Protein AF-A0A8J8FJ66-F1 (afdb_monomer_lite)

pLDDT: mean 76.85, std 12.07, range [49.94, 93.0]

Structure (mmCIF, N/CA/C/O backbone):
data_AF-A0A8J8FJ66-F1
#
_entry.id   AF-A0A8J8FJ66-F1
#
loop_
_atom_site.group_PDB
_atom_site.id
_atom_site.type_symbol
_atom_site.label_atom_id
_atom_site.label_alt_id
_atom_site.label_comp_id
_atom_site.label_asym_id
_atom_site.label_entity_id
_atom_site.label_seq_id
_atom_site.pdbx_PDB_ins_code
_atom_site.Cartn_x
_atom_site.Cartn_y
_atom_site.Cartn_z
_atom_site.occupancy
_atom_site.B_iso_or_equiv
_atom_site.auth_seq_id
_atom_site.auth_comp_id
_atom_site.auth_asym_id
_atom_site.auth_atom_id
_atom_site.pdbx_PDB_model_num
ATOM 1 N N . MET A 1 1 ? -6.291 -15.639 48.817 1.00 58.75 1 MET A N 1
ATOM 2 C CA . MET A 1 1 ? -6.279 -14.239 48.326 1.00 58.75 1 MET A CA 1
ATOM 3 C C . MET A 1 1 ? -5.966 -14.223 46.829 1.00 58.75 1 MET A C 1
ATOM 5 O O . MET A 1 1 ? -4.832 -14.497 46.462 1.00 58.75 1 MET A O 1
ATOM 9 N N . LYS A 1 2 ? -6.945 -13.958 45.950 1.00 64.88 2 LYS A N 1
ATOM 10 C CA . LYS A 1 2 ? -6.691 -13.761 44.508 1.00 64.88 2 LYS A CA 1
ATOM 11 C C . LYS A 1 2 ? -6.245 -12.310 44.293 1.00 64.88 2 LYS A C 1
ATOM 13 O O . LYS A 1 2 ? -7.051 -11.400 44.464 1.00 64.88 2 LYS A O 1
ATOM 18 N N . LYS A 1 3 ? -4.967 -12.081 43.967 1.00 75.88 3 LYS A N 1
ATOM 19 C CA . LYS A 1 3 ? -4.477 -10.760 43.539 1.00 75.88 3 LYS A CA 1
ATOM 20 C C . LYS A 1 3 ? -5.091 -10.460 42.171 1.00 75.88 3 LYS A C 1
ATOM 22 O O . LYS A 1 3 ? -4.674 -11.030 41.168 1.00 75.88 3 LYS A O 1
ATOM 27 N N . TYR A 1 4 ? -6.117 -9.615 42.142 1.00 76.00 4 TYR A N 1
ATOM 28 C CA . TYR A 1 4 ? -6.699 -9.125 40.898 1.00 76.00 4 TYR A CA 1
ATOM 29 C C . TYR A 1 4 ? -5.643 -8.301 40.158 1.00 76.00 4 TYR A C 1
ATOM 31 O O . TYR A 1 4 ? -5.211 -7.257 40.649 1.00 76.00 4 TYR A O 1
ATOM 39 N N . LEU A 1 5 ? -5.203 -8.782 38.991 1.00 73.31 5 LEU A N 1
ATOM 40 C CA . LEU A 1 5 ? -4.365 -7.982 38.106 1.00 73.31 5 LEU A CA 1
ATOM 41 C C . LEU A 1 5 ? -5.143 -6.715 37.714 1.00 73.31 5 LEU A C 1
ATOM 43 O O . LEU A 1 5 ? -6.335 -6.810 37.399 1.00 73.31 5 LEU A O 1
ATOM 47 N N . PRO A 1 6 ? -4.510 -5.531 37.698 1.00 80.50 6 PRO A N 1
ATOM 48 C CA . PRO A 1 6 ? -5.223 -4.305 37.387 1.00 80.50 6 PRO A CA 1
ATOM 49 C C . PRO A 1 6 ? -5.728 -4.384 35.945 1.00 80.50 6 PRO A C 1
ATOM 51 O O . PRO A 1 6 ? -4.946 -4.582 35.016 1.00 80.50 6 PRO A O 1
ATOM 54 N N . SER A 1 7 ? -7.032 -4.194 35.741 1.00 79.50 7 SER A N 1
ATOM 55 C CA . SER A 1 7 ? -7.717 -4.336 34.441 1.00 79.50 7 SER A CA 1
ATOM 56 C C . SER A 1 7 ? -7.121 -3.496 33.297 1.00 79.50 7 SER A C 1
ATOM 58 O O . SER A 1 7 ? -7.379 -3.767 32.123 1.00 79.50 7 SER A O 1
ATOM 60 N N . LYS A 1 8 ? -6.296 -2.492 33.621 1.00 78.06 8 LYS A N 1
ATOM 61 C CA . LYS A 1 8 ? -5.506 -1.705 32.663 1.00 78.06 8 LYS A CA 1
ATOM 62 C C . LYS A 1 8 ? -4.446 -2.548 31.936 1.00 78.06 8 LYS A C 1
ATOM 64 O O . LYS A 1 8 ? -4.262 -2.358 30.738 1.00 78.06 8 LYS A O 1
ATOM 69 N N . TRP A 1 9 ? -3.818 -3.510 32.614 1.00 81.06 9 TRP A N 1
ATOM 70 C CA . TRP A 1 9 ? -2.759 -4.355 32.043 1.00 81.06 9 TRP A CA 1
ATOM 71 C C . TRP A 1 9 ? -3.287 -5.357 31.021 1.00 81.06 9 TRP A C 1
ATOM 73 O O . TRP A 1 9 ? -2.639 -5.590 30.009 1.00 81.06 9 TRP A O 1
ATOM 83 N N . ILE A 1 10 ? -4.496 -5.883 31.230 1.00 78.75 10 ILE A N 1
ATOM 84 C CA . ILE A 1 10 ? -5.134 -6.808 30.280 1.00 78.75 10 ILE A CA 1
ATOM 85 C C . ILE A 1 10 ? -5.444 -6.086 28.959 1.00 78.75 10 ILE A C 1
ATOM 87 O O . ILE A 1 10 ? -5.208 -6.621 27.879 1.00 78.75 10 ILE A O 1
ATOM 91 N N . LYS A 1 11 ? -5.917 -4.834 29.034 1.00 74.19 11 LYS A N 1
ATOM 92 C CA . LYS A 1 11 ? -6.200 -4.016 27.845 1.00 74.19 11 LYS A CA 1
ATOM 93 C C . LYS A 1 11 ? -4.927 -3.640 27.096 1.00 74.19 11 LYS A C 1
ATOM 95 O O . LYS A 1 11 ? -4.901 -3.732 25.874 1.00 74.19 11 LYS A O 1
ATOM 100 N N . LEU A 1 12 ? -3.883 -3.244 27.825 1.00 79.25 12 LEU A N 1
ATOM 101 C CA . LEU A 1 12 ? -2.593 -2.914 27.226 1.00 79.25 12 LEU A CA 1
ATOM 102 C C . LEU A 1 12 ? -1.967 -4.145 26.557 1.00 79.25 12 LEU A C 1
ATOM 104 O O . LEU A 1 12 ? -1.548 -4.063 25.407 1.00 79.25 12 LEU A O 1
ATOM 108 N N . GLY A 1 13 ? -1.996 -5.296 27.237 1.00 80.00 13 GLY A N 1
ATOM 109 C CA . GLY A 1 13 ? -1.524 -6.567 26.693 1.00 80.00 13 GLY A CA 1
ATOM 110 C C . GLY A 1 13 ? -2.254 -6.956 25.409 1.00 80.00 13 GLY A C 1
ATOM 111 O O . GLY A 1 13 ? -1.607 -7.303 24.430 1.00 80.00 13 GLY A O 1
ATOM 112 N N . SER A 1 14 ? -3.582 -6.807 25.362 1.00 75.56 14 SER A N 1
ATOM 113 C CA . SER A 1 14 ? -4.357 -7.095 24.148 1.00 75.56 14 SER A CA 1
ATOM 114 C C . SER A 1 14 ? -3.972 -6.200 22.967 1.00 75.56 14 SER A C 1
ATOM 116 O O . SER A 1 14 ? -3.880 -6.699 21.850 1.00 75.56 14 SER A O 1
ATOM 118 N N . VAL A 1 15 ? -3.735 -4.902 23.190 1.00 74.12 15 VAL A N 1
ATOM 119 C CA . VAL A 1 15 ? -3.308 -3.985 22.118 1.00 74.12 15 VAL A CA 1
ATOM 120 C C . VAL A 1 15 ? -1.912 -4.350 21.626 1.00 74.12 15 VAL A C 1
ATOM 122 O O . VAL A 1 15 ? -1.704 -4.427 20.422 1.00 74.12 15 VAL A O 1
ATOM 125 N N . ILE A 1 16 ? -0.981 -4.630 22.542 1.00 80.31 16 ILE A N 1
ATOM 126 C CA . ILE A 1 16 ? 0.386 -5.040 22.196 1.00 80.31 16 ILE A CA 1
ATOM 127 C C . ILE A 1 16 ? 0.370 -6.343 21.392 1.00 80.31 16 ILE A C 1
ATOM 129 O O . ILE A 1 16 ? 1.042 -6.425 20.371 1.00 80.31 16 ILE A O 1
ATOM 133 N N . ILE A 1 17 ? -0.432 -7.332 21.798 1.00 82.94 17 ILE A N 1
ATOM 134 C CA . ILE A 1 17 ? -0.576 -8.600 21.070 1.00 82.94 17 ILE A CA 1
ATOM 135 C C . ILE A 1 17 ? -1.113 -8.358 19.657 1.00 82.94 17 ILE A C 1
ATOM 137 O O . ILE A 1 17 ? -0.549 -8.890 18.707 1.00 82.94 17 ILE A O 1
ATOM 141 N N . ILE A 1 18 ? -2.154 -7.533 19.499 1.00 77.75 18 ILE A N 1
ATOM 142 C CA . ILE A 1 18 ? -2.698 -7.188 18.174 1.00 77.75 18 ILE A CA 1
ATOM 143 C C . ILE A 1 18 ? -1.629 -6.509 17.314 1.00 77.75 18 ILE A C 1
ATOM 145 O O . ILE A 1 18 ? -1.493 -6.838 16.142 1.00 77.75 18 ILE A O 1
ATOM 149 N N . LEU A 1 19 ? -0.844 -5.602 17.892 1.00 75.62 19 LEU A N 1
ATOM 150 C CA . LEU A 1 19 ? 0.200 -4.866 17.181 1.00 75.62 19 LEU A CA 1
ATOM 151 C C . LEU A 1 19 ? 1.362 -5.786 16.771 1.00 75.62 19 LEU A C 1
ATOM 153 O O . LEU A 1 19 ? 1.833 -5.705 15.641 1.00 75.62 19 LEU A O 1
ATOM 157 N N . ILE A 1 20 ? 1.769 -6.716 17.640 1.00 82.19 20 ILE A N 1
ATOM 158 C CA . ILE A 1 20 ? 2.760 -7.756 17.323 1.00 82.19 20 ILE A CA 1
ATOM 159 C C . ILE A 1 20 ? 2.241 -8.663 16.206 1.00 82.19 20 ILE A C 1
ATOM 161 O O . ILE A 1 20 ? 2.963 -8.907 15.244 1.00 82.19 20 ILE A O 1
ATOM 165 N N . LEU A 1 21 ? 0.993 -9.132 16.300 1.00 78.19 21 LEU A N 1
ATOM 166 C CA . LEU A 1 21 ? 0.376 -9.949 15.254 1.00 78.19 21 LEU A CA 1
ATOM 167 C C . LEU A 1 21 ? 0.329 -9.198 13.925 1.00 78.19 21 LEU A C 1
ATOM 169 O O . LEU A 1 21 ? 0.670 -9.775 12.900 1.00 78.19 21 LEU A O 1
ATOM 173 N N . LEU A 1 22 ? -0.009 -7.907 13.948 1.00 76.25 22 LEU A N 1
ATOM 174 C CA . LEU A 1 22 ? -0.001 -7.049 12.768 1.00 76.25 22 LEU A CA 1
ATOM 175 C C . LEU A 1 22 ? 1.398 -6.979 12.139 1.00 76.25 22 LEU A C 1
ATOM 177 O O . LEU A 1 22 ? 1.542 -7.183 10.939 1.00 76.25 22 LEU A O 1
ATOM 181 N N . VAL A 1 23 ? 2.438 -6.746 12.947 1.00 79.31 23 VAL A N 1
ATOM 182 C CA . VAL A 1 23 ? 3.837 -6.687 12.488 1.00 79.31 23 VAL A CA 1
ATOM 183 C C . VAL A 1 23 ? 4.302 -8.031 11.922 1.00 79.31 23 VAL A C 1
ATOM 185 O O . VAL A 1 23 ? 4.953 -8.061 10.879 1.00 79.31 23 VAL A O 1
ATOM 188 N N . LEU A 1 24 ? 3.954 -9.149 12.565 1.00 83.00 24 LEU A N 1
ATOM 189 C CA . LEU A 1 24 ? 4.277 -10.490 12.065 1.00 83.00 24 LEU A CA 1
ATOM 190 C C . LEU A 1 24 ? 3.564 -10.788 10.746 1.00 83.00 24 LEU A C 1
ATOM 192 O O . LEU A 1 24 ? 4.162 -11.369 9.840 1.00 83.00 24 LEU A O 1
ATOM 196 N N . LEU A 1 25 ? 2.313 -10.350 10.617 1.00 77.44 25 LEU A N 1
ATOM 197 C CA . LEU A 1 25 ? 1.530 -10.485 9.397 1.00 77.44 25 LEU A CA 1
ATOM 198 C C . LEU A 1 25 ? 2.164 -9.652 8.274 1.00 77.44 25 LEU A C 1
ATOM 200 O O . LEU A 1 25 ? 2.406 -10.185 7.196 1.00 77.44 25 LEU A O 1
ATOM 204 N N . PHE A 1 26 ? 2.566 -8.406 8.549 1.00 78.38 26 PHE A N 1
ATOM 205 C CA . PHE A 1 26 ? 3.323 -7.584 7.599 1.00 78.38 26 PHE A CA 1
ATOM 206 C C . PHE A 1 26 ? 4.646 -8.226 7.185 1.00 78.38 26 PHE A C 1
ATOM 208 O O . PHE A 1 26 ? 4.956 -8.246 5.999 1.00 78.38 26 PHE A O 1
ATOM 215 N N . LYS A 1 27 ? 5.410 -8.791 8.127 1.00 82.69 27 LYS A N 1
ATOM 216 C CA . LYS A 1 27 ? 6.666 -9.488 7.816 1.00 82.69 27 LYS A CA 1
ATOM 217 C C . LYS A 1 27 ? 6.427 -10.714 6.931 1.00 82.69 27 LYS A C 1
ATOM 219 O O . LYS A 1 27 ? 7.177 -10.938 5.986 1.00 82.69 27 LYS A O 1
ATOM 224 N N . THR A 1 28 ? 5.375 -11.478 7.223 1.00 81.06 28 THR A N 1
ATOM 225 C CA . THR A 1 28 ? 4.991 -12.667 6.448 1.00 81.06 28 THR A CA 1
ATOM 226 C C . THR A 1 28 ? 4.567 -12.275 5.038 1.00 81.06 28 THR A C 1
ATOM 228 O O . THR A 1 28 ? 5.046 -12.866 4.078 1.00 81.06 28 THR A O 1
ATOM 231 N N . ILE A 1 29 ? 3.735 -11.239 4.901 1.00 78.25 29 ILE A N 1
ATOM 232 C CA . ILE A 1 29 ? 3.323 -10.727 3.592 1.00 78.25 29 ILE A CA 1
ATOM 233 C C . ILE A 1 29 ? 4.515 -10.154 2.828 1.00 78.25 29 ILE A C 1
ATOM 235 O O . ILE A 1 29 ? 4.635 -10.414 1.640 1.00 78.25 29 ILE A O 1
ATOM 239 N N . TYR A 1 30 ? 5.410 -9.416 3.485 1.00 79.12 30 TYR A N 1
ATOM 240 C CA . TYR A 1 30 ? 6.605 -8.884 2.835 1.00 79.12 30 TYR A CA 1
ATOM 241 C C . TYR A 1 30 ? 7.477 -10.014 2.283 1.00 79.12 30 TYR A C 1
ATOM 243 O O . TYR A 1 30 ? 7.826 -9.988 1.110 1.00 79.12 30 TYR A O 1
ATOM 251 N N . SER A 1 31 ? 7.758 -11.036 3.099 1.00 84.31 31 SER A N 1
ATOM 252 C CA . SER A 1 31 ? 8.508 -12.221 2.667 1.00 84.31 31 SER A CA 1
ATOM 253 C C . SER A 1 31 ? 7.798 -12.978 1.544 1.00 84.31 31 SER A C 1
ATOM 255 O O . SER A 1 31 ? 8.454 -13.484 0.642 1.00 84.31 31 SER A O 1
ATOM 257 N N . TYR A 1 32 ? 6.465 -13.049 1.593 1.00 82.94 32 TYR A N 1
ATOM 258 C CA . TYR A 1 32 ? 5.659 -13.654 0.541 1.00 82.94 32 TYR A CA 1
ATOM 259 C C . TYR A 1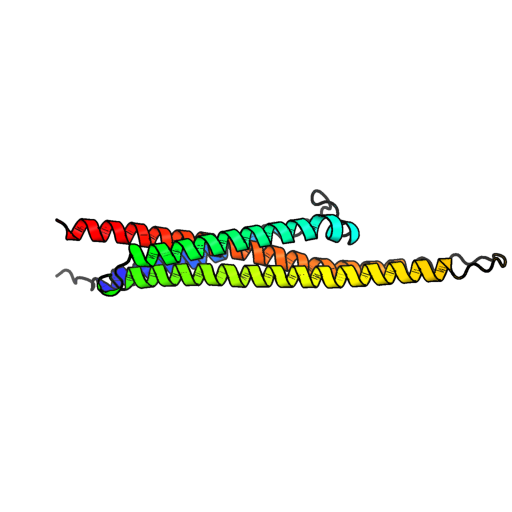 32 ? 5.805 -12.861 -0.760 1.00 82.94 32 TYR A C 1
ATOM 261 O O . TYR A 1 32 ? 6.211 -13.436 -1.759 1.00 82.94 32 TYR A O 1
ATOM 269 N N . ILE A 1 33 ? 5.578 -11.544 -0.748 1.00 76.38 33 ILE A N 1
ATOM 270 C CA . ILE A 1 33 ? 5.736 -10.674 -1.926 1.00 76.38 33 ILE A CA 1
ATOM 271 C C . ILE A 1 33 ? 7.146 -10.785 -2.511 1.00 76.38 33 ILE A C 1
ATOM 273 O O . ILE A 1 33 ? 7.278 -10.889 -3.725 1.00 76.38 33 ILE A O 1
ATOM 277 N N . ASP A 1 34 ? 8.176 -10.802 -1.664 1.00 80.44 34 ASP A N 1
ATOM 278 C CA . ASP A 1 34 ? 9.569 -10.958 -2.092 1.00 80.44 34 ASP A CA 1
ATOM 279 C C . ASP A 1 34 ? 9.772 -12.265 -2.874 1.00 80.44 34 ASP A C 1
ATOM 281 O O . ASP A 1 34 ? 10.336 -12.242 -3.960 1.00 80.44 34 ASP A O 1
ATOM 285 N N . SER A 1 35 ? 9.190 -13.375 -2.399 1.00 81.56 35 SER A N 1
ATOM 286 C CA . SER A 1 35 ? 9.260 -14.671 -3.091 1.00 81.56 35 SER A CA 1
ATOM 287 C C . SER A 1 35 ? 8.509 -14.718 -4.430 1.00 81.56 35 SER A C 1
ATOM 289 O O . SER A 1 35 ? 8.912 -15.456 -5.321 1.00 81.56 35 SER A O 1
ATOM 291 N N . TYR A 1 36 ? 7.449 -13.919 -4.620 1.00 72.56 36 TYR A N 1
ATOM 292 C CA . TYR A 1 36 ? 6.793 -13.786 -5.937 1.00 72.56 36 TYR A CA 1
ATOM 293 C C . TYR A 1 36 ? 7.607 -12.950 -6.920 1.00 72.56 36 TYR A C 1
ATOM 295 O O . TYR A 1 36 ? 7.370 -13.015 -8.125 1.00 72.56 36 TYR A O 1
ATOM 303 N N . PHE A 1 37 ? 8.505 -12.123 -6.391 1.00 69.38 37 PHE A N 1
ATOM 304 C CA . PHE A 1 37 ? 9.331 -11.197 -7.148 1.00 69.38 37 PHE A CA 1
ATOM 305 C C . PHE A 1 37 ? 10.737 -11.761 -7.416 1.00 69.38 37 PHE A C 1
ATOM 307 O O . PHE A 1 37 ? 11.535 -11.115 -8.089 1.00 69.38 37 PHE A O 1
ATOM 314 N N . GLU A 1 38 ? 11.058 -12.976 -6.970 1.00 73.25 38 GLU A N 1
ATOM 315 C CA . GLU A 1 38 ? 12.223 -13.674 -7.510 1.00 73.25 38 GLU A CA 1
ATOM 316 C C . GLU A 1 38 ? 11.945 -14.003 -8.978 1.00 73.25 38 GLU A C 1
ATOM 318 O O . GLU A 1 38 ? 11.108 -14.848 -9.298 1.00 73.25 38 GLU A O 1
ATOM 323 N N . VAL A 1 39 ? 12.607 -13.263 -9.874 1.00 58.50 39 VAL A N 1
ATOM 324 C CA . VAL A 1 39 ? 12.519 -13.458 -11.321 1.00 58.50 39 VAL A CA 1
ATOM 325 C C . VAL A 1 39 ? 12.922 -14.904 -11.608 1.00 58.50 39 VAL A C 1
ATOM 327 O O . VAL A 1 39 ? 14.078 -15.263 -11.373 1.00 58.50 39 VAL A O 1
ATOM 330 N N . PRO A 1 40 ? 12.000 -15.748 -12.100 1.00 55.59 40 PRO A N 1
ATOM 331 C CA . PRO A 1 40 ? 12.349 -17.101 -12.475 1.00 55.59 40 PRO A CA 1
ATOM 332 C C . PRO A 1 40 ? 13.348 -17.012 -13.634 1.00 55.59 40 PRO A C 1
ATOM 334 O O . PRO A 1 40 ? 13.027 -16.461 -14.689 1.00 55.59 40 PRO A O 1
ATOM 337 N N . ASP A 1 41 ? 14.553 -17.558 -13.456 1.00 62.78 41 ASP A N 1
ATOM 338 C CA . ASP A 1 41 ? 15.651 -17.550 -14.447 1.00 62.78 41 ASP A CA 1
ATOM 339 C C . ASP A 1 41 ? 15.298 -18.324 -15.747 1.00 62.78 41 ASP A C 1
ATOM 341 O O . ASP A 1 41 ? 16.054 -18.428 -16.710 1.00 62.78 41 ASP A O 1
ATOM 345 N N . ASN A 1 42 ? 14.093 -18.888 -15.783 1.00 54.69 42 ASN A N 1
ATOM 346 C CA . ASN A 1 42 ? 13.522 -19.776 -16.779 1.00 54.69 42 ASN A CA 1
ATOM 347 C C . ASN A 1 42 ? 12.482 -19.078 -17.676 1.00 54.69 42 ASN A C 1
ATOM 349 O O . ASN A 1 42 ? 11.401 -19.612 -17.906 1.00 54.69 42 ASN A O 1
ATOM 353 N N . GLY A 1 43 ? 12.807 -17.890 -18.194 1.00 55.34 43 GLY A N 1
ATOM 354 C CA . GLY A 1 43 ? 12.424 -17.380 -19.527 1.00 55.34 43 GLY A CA 1
ATOM 355 C C . GLY A 1 43 ? 10.998 -17.569 -20.088 1.00 55.34 43 GLY A C 1
ATOM 356 O O . GLY A 1 43 ? 10.840 -17.501 -21.305 1.00 55.34 43 GLY A O 1
ATOM 357 N N . SER A 1 44 ? 9.954 -17.822 -19.294 1.00 54.91 44 SER A N 1
ATOM 358 C CA . SER A 1 44 ? 8.638 -18.182 -19.842 1.00 54.91 44 SER A CA 1
ATOM 359 C C . SER A 1 44 ? 7.484 -17.852 -18.896 1.00 54.91 44 SER A C 1
ATOM 361 O O . SER A 1 44 ? 7.210 -18.589 -17.960 1.00 54.91 44 SER A O 1
ATOM 363 N N . LEU A 1 45 ? 6.820 -16.717 -19.157 1.00 53.50 45 LEU A N 1
ATOM 364 C CA . LEU A 1 45 ? 5.359 -16.477 -19.061 1.00 53.50 45 LEU A CA 1
ATOM 365 C C . LEU A 1 45 ? 5.027 -14.981 -18.983 1.00 53.50 45 LEU A C 1
ATOM 367 O O . LEU A 1 45 ? 3.937 -14.586 -19.385 1.00 53.50 45 LEU A O 1
ATOM 371 N N . ILE A 1 46 ? 5.969 -14.139 -18.555 1.00 55.78 46 ILE A N 1
ATOM 372 C CA . ILE A 1 46 ? 5.869 -12.687 -18.741 1.00 55.78 46 ILE A CA 1
ATOM 373 C C . ILE A 1 46 ? 6.427 -12.389 -20.142 1.00 55.78 46 ILE A C 1
ATOM 375 O O . ILE A 1 46 ? 7.555 -12.809 -20.422 1.00 55.78 46 ILE A O 1
ATOM 379 N N . PRO A 1 47 ? 5.661 -11.755 -21.059 1.00 55.75 47 PRO A N 1
ATOM 380 C CA . PRO A 1 47 ? 6.152 -11.419 -22.394 1.00 55.75 47 PRO A CA 1
ATOM 381 C C . PRO A 1 47 ? 7.468 -10.680 -22.225 1.00 55.75 47 PRO A C 1
ATOM 383 O O . PRO A 1 47 ? 7.476 -9.682 -21.517 1.00 55.75 47 PRO A O 1
ATOM 386 N N . ASN A 1 48 ? 8.543 -11.228 -22.809 1.00 60.22 48 ASN A N 1
ATOM 387 C CA . ASN A 1 48 ? 9.935 -10.817 -22.620 1.00 60.22 48 ASN A CA 1
ATOM 388 C C . ASN A 1 48 ? 10.033 -9.295 -22.458 1.00 60.22 48 ASN A C 1
ATOM 390 O O . ASN A 1 48 ? 10.019 -8.556 -23.447 1.00 60.22 48 ASN A O 1
ATOM 394 N N . LEU A 1 49 ? 10.012 -8.855 -21.194 1.00 60.00 49 LEU A N 1
ATOM 395 C CA . LEU A 1 49 ? 9.833 -7.451 -20.860 1.00 60.00 49 LEU A CA 1
ATOM 396 C C . LEU A 1 49 ? 11.126 -6.695 -21.133 1.00 60.00 49 LEU A C 1
ATOM 398 O O . LEU A 1 49 ? 11.041 -5.479 -21.206 1.00 60.00 49 LEU A O 1
ATOM 402 N N . ASN A 1 50 ? 12.242 -7.418 -21.363 1.00 64.25 50 ASN A N 1
ATOM 403 C CA . ASN A 1 50 ? 13.602 -6.964 -21.713 1.00 64.25 50 ASN A CA 1
ATOM 404 C C . ASN A 1 50 ? 13.672 -6.106 -22.987 1.00 64.25 50 ASN A C 1
ATOM 406 O O . ASN A 1 50 ? 14.734 -5.614 -23.354 1.00 64.25 50 ASN A O 1
ATOM 410 N N . ASP A 1 51 ? 12.546 -5.967 -23.678 1.00 71.69 51 ASP A N 1
ATOM 411 C CA . ASP A 1 51 ? 12.380 -5.141 -24.854 1.00 71.69 51 ASP A CA 1
ATOM 412 C C . ASP A 1 51 ? 11.747 -3.794 -24.438 1.00 71.69 51 ASP A C 1
ATOM 414 O O . ASP A 1 51 ? 10.556 -3.768 -24.085 1.00 71.69 51 ASP A O 1
ATOM 418 N N . PRO A 1 52 ? 12.509 -2.681 -24.429 1.00 68.69 52 PRO A N 1
ATOM 419 C CA . PRO A 1 52 ? 12.026 -1.383 -23.949 1.00 68.69 52 PRO A CA 1
ATOM 420 C C . PRO A 1 52 ? 10.780 -0.915 -24.713 1.00 68.69 52 PRO A C 1
ATOM 422 O O . PRO A 1 52 ? 9.857 -0.360 -24.112 1.00 68.69 52 PRO A O 1
ATOM 425 N N . ASP A 1 53 ? 10.670 -1.253 -26.001 1.00 75.19 53 ASP A N 1
ATOM 426 C CA . ASP A 1 53 ? 9.500 -0.938 -26.826 1.00 75.19 53 ASP A CA 1
ATOM 427 C C . ASP A 1 53 ? 8.221 -1.605 -26.302 1.00 75.19 53 ASP A C 1
ATOM 429 O O . ASP A 1 53 ? 7.137 -1.010 -26.307 1.00 75.19 53 ASP A O 1
ATOM 433 N N . LYS A 1 54 ? 8.324 -2.844 -25.805 1.00 73.62 54 LYS A N 1
ATOM 434 C CA . LYS A 1 54 ? 7.179 -3.567 -25.231 1.00 73.62 54 LYS A CA 1
ATOM 435 C C . LYS A 1 54 ? 6.816 -3.036 -23.853 1.00 73.62 54 LYS A C 1
ATOM 437 O O . LYS A 1 54 ? 5.624 -2.935 -23.552 1.00 73.62 54 LYS A O 1
ATOM 442 N N . PHE A 1 55 ? 7.805 -2.672 -23.037 1.00 70.94 55 PHE A N 1
ATOM 443 C CA . PHE A 1 55 ? 7.550 -2.062 -21.733 1.00 70.94 55 PHE A CA 1
ATOM 444 C C . PHE A 1 55 ? 6.814 -0.724 -21.873 1.00 70.94 55 PHE A C 1
ATOM 446 O O . PHE A 1 55 ? 5.774 -0.527 -21.240 1.00 70.94 55 PHE A O 1
ATOM 453 N N . VAL A 1 56 ? 7.297 0.162 -22.751 1.00 77.00 56 VAL A N 1
ATOM 454 C CA . VAL A 1 56 ? 6.673 1.471 -22.999 1.00 77.00 56 VAL A CA 1
ATOM 455 C C . VAL A 1 56 ? 5.263 1.310 -23.568 1.00 77.00 56 VAL A C 1
ATOM 457 O O . VAL A 1 56 ? 4.349 2.035 -23.170 1.00 77.00 56 VAL A O 1
ATOM 460 N N . LYS A 1 57 ? 5.055 0.339 -24.467 1.00 78.12 57 LYS A N 1
ATOM 461 C CA . LYS A 1 57 ? 3.762 0.139 -25.132 1.00 78.12 57 LYS A CA 1
ATOM 462 C C . LYS A 1 57 ? 2.708 -0.540 -24.256 1.00 78.12 57 LYS A C 1
ATOM 464 O O . LYS A 1 57 ? 1.536 -0.187 -24.369 1.00 78.12 57 LYS A O 1
ATOM 469 N N . TYR A 1 58 ? 3.094 -1.501 -23.416 1.00 76.69 58 TYR A N 1
ATOM 470 C CA . TYR A 1 58 ? 2.144 -2.332 -22.663 1.00 76.69 58 TYR A CA 1
ATOM 471 C C . TYR A 1 58 ? 2.275 -2.177 -21.144 1.00 76.69 58 TYR A C 1
ATOM 473 O O . TYR A 1 58 ? 1.278 -1.914 -20.477 1.00 76.69 58 TYR A O 1
ATOM 481 N N . GLY A 1 59 ? 3.491 -2.271 -20.597 1.00 76.31 59 GLY A N 1
ATOM 482 C CA . GLY A 1 59 ? 3.716 -2.254 -19.146 1.00 76.31 59 GLY A CA 1
ATOM 483 C C . GLY A 1 59 ? 3.408 -0.902 -18.502 1.00 76.31 59 GLY A C 1
ATOM 484 O O . GLY A 1 59 ? 2.681 -0.826 -17.512 1.00 76.31 59 GLY A O 1
ATOM 485 N N . TYR A 1 60 ? 3.908 0.190 -19.083 1.00 79.38 60 TYR A N 1
ATOM 486 C CA . TYR A 1 60 ? 3.729 1.519 -18.497 1.00 79.38 60 TYR A CA 1
ATOM 487 C C . TYR A 1 60 ? 2.256 1.979 -18.433 1.00 79.38 60 TYR A C 1
ATOM 489 O O . TYR A 1 60 ? 1.826 2.414 -17.358 1.00 79.38 60 TYR A O 1
ATOM 497 N N . PRO A 1 61 ? 1.446 1.889 -19.513 1.00 83.50 61 PRO A N 1
ATOM 498 C CA . PRO A 1 61 ? 0.041 2.296 -19.463 1.00 83.50 61 PRO A CA 1
ATOM 499 C C . PRO A 1 61 ? -0.778 1.494 -18.450 1.00 83.50 61 PRO A C 1
ATOM 501 O O . PRO A 1 61 ? -1.636 2.066 -17.774 1.00 83.50 61 PRO A O 1
ATOM 504 N N . GLU A 1 62 ? -0.500 0.195 -18.321 1.00 82.19 62 GLU A N 1
ATOM 505 C CA . GLU A 1 62 ? -1.204 -0.689 -17.395 1.00 82.19 62 GLU A CA 1
ATOM 506 C C . GLU A 1 62 ? -0.890 -0.336 -15.940 1.00 82.19 62 GLU A C 1
ATOM 508 O O . GLU A 1 62 ? -1.814 -0.071 -15.168 1.00 82.19 62 GLU A O 1
ATOM 513 N N . ILE A 1 63 ? 0.395 -0.214 -15.583 1.00 81.25 63 ILE A N 1
ATOM 514 C CA . ILE A 1 63 ? 0.791 0.142 -14.213 1.00 81.25 63 ILE A CA 1
ATOM 515 C C . ILE A 1 63 ? 0.290 1.549 -13.862 1.00 81.25 63 ILE A C 1
ATOM 517 O O . ILE A 1 63 ? -0.260 1.765 -12.782 1.00 81.25 63 ILE A O 1
ATOM 521 N N . LYS A 1 64 ? 0.396 2.506 -14.792 1.00 83.56 64 LYS A N 1
ATOM 522 C CA . LYS A 1 64 ? -0.134 3.862 -14.602 1.00 83.56 64 LYS A CA 1
ATOM 523 C C . LYS A 1 64 ? -1.642 3.848 -14.351 1.00 83.56 64 LYS A C 1
ATOM 525 O O . LYS A 1 64 ? -2.109 4.508 -13.422 1.00 83.56 64 LYS A O 1
ATOM 530 N N . SER A 1 65 ? -2.402 3.114 -15.164 1.00 87.88 65 SER A N 1
ATOM 531 C CA . SER A 1 65 ? -3.856 2.992 -15.007 1.00 87.88 65 SER A CA 1
ATOM 532 C C . SER A 1 65 ? -4.214 2.356 -13.663 1.00 87.88 65 SER A C 1
ATOM 534 O O . SER A 1 65 ? -5.048 2.895 -12.932 1.00 87.88 65 SER A O 1
ATOM 536 N N . LEU A 1 66 ? -3.521 1.275 -13.288 1.00 83.75 66 LEU A N 1
ATOM 537 C CA . LEU A 1 66 ? -3.715 0.578 -12.019 1.00 83.75 66 LEU A CA 1
ATOM 538 C C . LEU A 1 66 ? -3.455 1.499 -10.820 1.00 83.75 66 LEU A C 1
ATOM 540 O O . LEU A 1 66 ? -4.287 1.582 -9.916 1.00 83.75 66 LEU A O 1
ATOM 544 N N . SER A 1 67 ? -2.348 2.246 -10.823 1.00 83.31 67 SE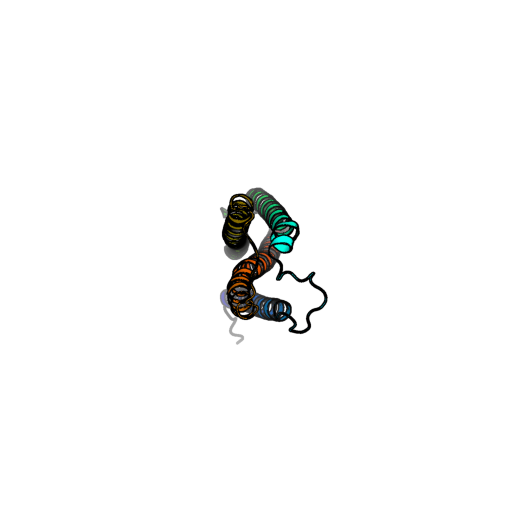R A N 1
ATOM 545 C CA . SER A 1 67 ? -2.022 3.174 -9.737 1.00 83.31 67 SER A CA 1
ATOM 546 C C . SER A 1 67 ? -3.008 4.338 -9.626 1.00 83.31 67 SER A C 1
ATOM 548 O O . SER A 1 67 ? -3.331 4.740 -8.509 1.00 83.31 67 SER A O 1
ATOM 550 N N . ILE A 1 68 ? -3.511 4.872 -10.747 1.00 86.00 68 ILE A N 1
ATOM 551 C CA . ILE A 1 68 ? -4.536 5.933 -10.744 1.00 86.00 68 ILE A CA 1
ATOM 552 C C . ILE A 1 68 ? -5.852 5.407 -10.161 1.00 86.00 68 ILE A C 1
ATOM 554 O O . ILE A 1 68 ? -6.466 6.075 -9.323 1.00 86.00 68 ILE A O 1
ATOM 558 N N . GLN A 1 69 ? -6.280 4.210 -10.573 1.00 91.69 69 GLN A N 1
ATOM 559 C CA . GLN A 1 69 ? -7.486 3.572 -10.041 1.00 91.69 69 GLN A CA 1
ATOM 560 C C . GLN A 1 69 ? -7.344 3.287 -8.545 1.00 91.69 69 GLN A C 1
ATOM 562 O O . GLN A 1 69 ? -8.237 3.624 -7.766 1.00 91.69 69 GLN A O 1
ATOM 567 N N . PHE A 1 70 ? -6.201 2.739 -8.129 1.00 85.81 70 PHE A N 1
ATOM 568 C CA . PHE A 1 70 ? -5.916 2.473 -6.725 1.00 85.81 70 PHE A CA 1
ATOM 569 C C . PHE A 1 70 ? -5.877 3.767 -5.903 1.00 85.81 70 PHE A C 1
ATOM 571 O O . PHE A 1 70 ? -6.537 3.844 -4.871 1.00 85.81 70 PHE A O 1
ATOM 578 N N . LEU A 1 71 ? -5.206 4.822 -6.377 1.00 85.06 71 LEU A N 1
ATOM 579 C CA . LEU A 1 71 ? -5.178 6.115 -5.685 1.00 85.06 71 LEU A CA 1
ATOM 580 C C . LEU A 1 71 ? -6.589 6.693 -5.521 1.00 85.06 71 LEU A C 1
ATOM 582 O O . LEU A 1 71 ? -6.953 7.121 -4.430 1.00 85.06 71 LEU A O 1
ATOM 586 N N . THR A 1 72 ? -7.402 6.637 -6.578 1.00 91.75 72 THR A N 1
ATOM 587 C CA . THR A 1 72 ? -8.796 7.104 -6.554 1.00 91.75 72 THR A CA 1
ATOM 588 C C . THR A 1 72 ? -9.627 6.330 -5.532 1.00 91.75 72 THR A C 1
ATOM 590 O O . THR A 1 72 ? -10.345 6.934 -4.733 1.00 91.75 72 THR A O 1
ATOM 593 N N . LEU A 1 73 ? -9.498 5.000 -5.514 1.00 89.88 73 LEU A N 1
ATOM 594 C CA . LEU A 1 73 ? -10.167 4.129 -4.551 1.00 89.88 73 LEU A CA 1
ATOM 595 C C . LEU A 1 73 ? -9.759 4.471 -3.111 1.00 89.88 73 LEU A C 1
ATOM 597 O O . LEU A 1 73 ? -10.624 4.629 -2.246 1.00 89.88 73 LEU A O 1
ATOM 601 N N . VAL A 1 74 ? -8.455 4.623 -2.858 1.00 83.75 74 VAL A N 1
ATOM 602 C CA . VAL A 1 74 ? -7.919 4.947 -1.530 1.00 83.75 74 VAL A CA 1
ATOM 603 C C . VAL A 1 74 ? -8.405 6.322 -1.069 1.00 83.75 74 VAL A C 1
ATOM 605 O O . VAL A 1 74 ? -8.851 6.452 0.071 1.00 83.75 74 VAL A O 1
ATOM 608 N N . THR A 1 75 ? -8.392 7.337 -1.939 1.00 90.44 75 THR A N 1
ATOM 609 C CA . THR A 1 75 ? -8.904 8.678 -1.617 1.00 90.44 75 THR A CA 1
ATOM 610 C C . THR A 1 75 ? -10.406 8.656 -1.337 1.00 90.44 75 THR A C 1
ATOM 612 O O . THR A 1 75 ? -10.839 9.232 -0.340 1.00 90.44 75 THR A O 1
ATOM 615 N N . ALA A 1 7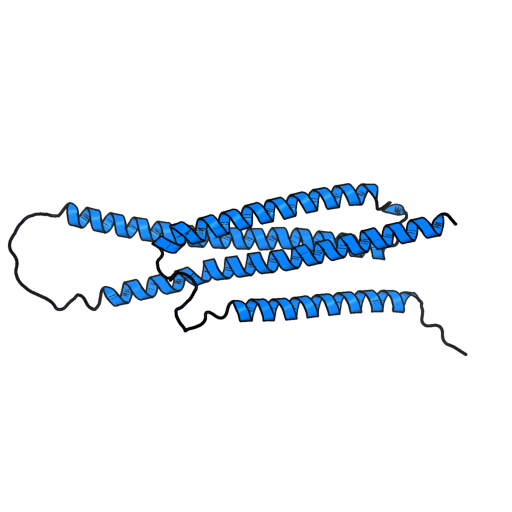6 ? -11.202 7.960 -2.154 1.00 93.00 76 ALA A N 1
ATOM 616 C CA . ALA A 1 76 ? -12.643 7.837 -1.936 1.00 93.00 76 ALA A CA 1
ATOM 617 C C . ALA A 1 76 ? -12.955 7.178 -0.583 1.00 93.00 76 ALA A C 1
ATOM 619 O O . ALA A 1 76 ? -13.787 7.671 0.180 1.00 93.00 76 ALA A O 1
ATOM 620 N N . ILE A 1 77 ? -12.237 6.104 -0.251 1.00 90.69 77 ILE A N 1
ATOM 621 C CA . ILE A 1 77 ? -12.390 5.387 1.018 1.00 90.69 77 ILE A CA 1
ATOM 622 C C . ILE A 1 77 ? -11.894 6.212 2.206 1.00 90.69 77 ILE A C 1
ATOM 624 O O . ILE A 1 77 ? -12.510 6.166 3.270 1.00 90.69 77 ILE A O 1
ATOM 628 N N . LEU A 1 78 ? -10.836 7.008 2.040 1.00 87.00 78 LEU A N 1
ATOM 629 C CA . LEU A 1 78 ? -10.373 7.927 3.076 1.00 87.00 78 LEU A CA 1
ATOM 630 C C . LEU A 1 78 ? -11.422 9.012 3.363 1.00 87.00 78 LEU A C 1
ATOM 632 O O . LEU A 1 78 ? -11.769 9.224 4.523 1.00 87.00 78 LEU A O 1
ATOM 636 N N . VAL A 1 79 ? -11.977 9.651 2.328 1.00 91.50 79 VAL A N 1
ATOM 637 C CA . VAL A 1 79 ? -13.039 10.667 2.473 1.00 91.50 79 VAL A CA 1
ATOM 638 C C . VAL A 1 79 ? -14.286 10.060 3.119 1.00 91.50 79 VAL A C 1
ATOM 640 O O . VAL A 1 79 ? -14.849 10.624 4.062 1.00 91.50 79 VAL A O 1
ATOM 643 N N . PHE A 1 80 ? -14.689 8.871 2.673 1.00 90.69 80 PHE A N 1
ATOM 644 C CA . PHE A 1 80 ? -15.770 8.114 3.298 1.00 90.69 80 PHE A CA 1
ATOM 645 C C . PHE A 1 80 ? -15.464 7.814 4.774 1.00 90.69 80 PHE A C 1
ATOM 647 O O . PHE A 1 80 ? -16.287 8.065 5.646 1.00 90.69 80 PHE A O 1
ATOM 654 N N . SER A 1 81 ? -14.258 7.348 5.097 1.00 88.12 81 SER A N 1
ATOM 655 C CA . SER A 1 81 ? -13.866 7.056 6.478 1.00 88.12 81 SER A CA 1
ATOM 656 C C . SER A 1 81 ? -13.907 8.297 7.374 1.00 88.12 81 SER A C 1
ATOM 658 O O . SER A 1 81 ? -14.416 8.220 8.494 1.00 88.12 81 SER A O 1
ATOM 660 N N . ILE A 1 82 ? -13.418 9.439 6.882 1.00 87.25 82 ILE A N 1
ATOM 661 C CA . ILE A 1 82 ? -13.429 10.708 7.618 1.00 87.25 82 ILE A CA 1
ATOM 662 C C . ILE A 1 82 ? -14.873 11.136 7.900 1.00 87.25 82 ILE A C 1
ATOM 664 O O . ILE A 1 82 ? -15.227 11.345 9.061 1.00 87.25 82 ILE A O 1
ATOM 668 N N . THR A 1 83 ? -15.734 11.158 6.879 1.00 90.00 83 THR A N 1
ATOM 669 C CA . THR A 1 83 ? -17.149 11.550 7.037 1.00 90.00 83 THR A CA 1
ATOM 670 C C . THR A 1 83 ? -17.923 10.622 7.977 1.00 90.00 83 THR A C 1
ATOM 672 O O . THR A 1 83 ? -18.739 11.079 8.782 1.00 90.00 83 THR A O 1
ATOM 675 N N . PHE A 1 84 ? -17.649 9.315 7.943 1.00 84.25 84 PHE A N 1
ATOM 676 C CA . PHE A 1 84 ? -18.258 8.365 8.875 1.00 84.25 84 PHE A CA 1
ATOM 677 C C . PHE A 1 84 ? -17.725 8.502 10.300 1.00 84.25 84 PHE A C 1
ATOM 679 O O . PHE A 1 84 ? -18.481 8.286 11.252 1.00 84.25 84 PHE A O 1
ATOM 686 N N . SER A 1 85 ? -16.462 8.890 10.477 1.00 84.56 85 SER A N 1
ATOM 687 C CA . SER A 1 85 ? -15.895 9.075 11.814 1.00 84.56 85 SER A CA 1
ATOM 688 C C . SER A 1 85 ? -16.590 10.184 12.595 1.00 84.56 85 SER A C 1
ATOM 690 O O . SER A 1 85 ? -16.888 9.992 13.774 1.00 84.56 85 SER A O 1
ATOM 692 N N . GLU A 1 86 ? -16.927 11.288 11.923 1.00 82.12 86 GLU A N 1
ATOM 693 C CA . GLU A 1 86 ? -17.592 12.435 12.539 1.00 82.12 86 GLU A CA 1
ATOM 694 C C . GLU A 1 86 ? -18.994 12.061 13.028 1.00 82.12 86 GLU A C 1
ATOM 696 O O . GLU A 1 86 ? -19.427 12.504 14.090 1.00 82.12 86 GLU A O 1
ATOM 701 N N . LYS A 1 87 ? -19.699 11.194 12.287 1.00 82.19 87 LYS A N 1
ATOM 702 C CA . LYS A 1 87 ? -21.058 10.766 12.646 1.00 82.19 87 LYS A CA 1
ATOM 703 C C . LYS A 1 87 ? -21.104 9.646 13.682 1.00 82.19 87 LYS A C 1
ATOM 705 O O . LYS A 1 87 ? -22.046 9.590 14.472 1.00 82.19 87 LYS A O 1
ATOM 710 N N . ILE A 1 88 ? -20.147 8.719 13.655 1.00 77.06 88 ILE A N 1
ATOM 711 C CA . ILE A 1 88 ? -20.194 7.507 14.489 1.00 77.06 88 ILE A CA 1
ATOM 712 C C . ILE A 1 88 ? -19.517 7.724 15.842 1.00 77.06 88 ILE A C 1
ATOM 714 O O . ILE A 1 88 ? -19.944 7.140 16.842 1.00 77.06 88 ILE A O 1
ATOM 718 N N . ILE A 1 89 ? -18.457 8.530 15.896 1.00 75.62 89 ILE A N 1
ATOM 719 C CA . ILE A 1 89 ? -17.600 8.616 17.076 1.00 75.62 89 ILE A CA 1
ATOM 720 C C . ILE A 1 89 ? -17.808 9.971 17.727 1.00 75.62 89 ILE A C 1
ATOM 722 O O . ILE A 1 89 ? -17.257 10.988 17.319 1.00 75.62 89 ILE A O 1
ATOM 726 N N . ASN A 1 90 ? -18.587 9.971 18.806 1.00 80.50 90 ASN A N 1
ATOM 727 C CA . ASN A 1 90 ? -18.684 11.135 19.669 1.00 80.50 90 ASN A CA 1
ATOM 728 C C . ASN A 1 90 ? -17.353 11.261 20.425 1.00 80.50 90 ASN A C 1
ATOM 730 O O . ASN A 1 90 ? -17.141 10.608 21.459 1.00 80.50 90 ASN A O 1
ATOM 734 N N . TYR A 1 91 ? -16.413 12.018 19.847 1.00 75.56 91 TYR A N 1
ATOM 735 C CA . TYR A 1 91 ? -15.017 12.033 20.281 1.00 75.56 91 TYR A CA 1
ATOM 736 C C . TYR A 1 91 ? -14.890 12.332 21.764 1.00 75.56 91 TYR A C 1
ATOM 738 O O . TYR A 1 91 ? -14.091 11.682 22.412 1.00 75.56 91 TYR A O 1
ATOM 746 N N . ASN A 1 92 ? -15.720 13.201 22.339 1.00 83.00 92 ASN A N 1
ATOM 747 C CA . ASN A 1 92 ? -15.604 13.575 23.749 1.00 83.00 92 ASN A CA 1
ATOM 748 C C . ASN A 1 92 ? -16.006 12.464 24.731 1.00 83.00 92 ASN A C 1
ATOM 750 O O . ASN A 1 92 ? -15.409 12.360 25.800 1.00 83.00 92 ASN A O 1
ATOM 754 N N . GLN A 1 93 ? -16.949 11.592 24.369 1.00 83.06 93 GLN A N 1
ATOM 755 C CA . GLN A 1 93 ? -17.476 10.552 25.269 1.00 83.06 93 GLN A CA 1
ATOM 756 C C . GLN A 1 93 ? -16.848 9.166 25.049 1.00 83.06 93 GLN A C 1
ATOM 758 O O . GLN A 1 93 ? -17.017 8.263 25.869 1.00 83.06 93 GLN A O 1
ATOM 763 N N . THR A 1 94 ? -16.098 8.978 23.963 1.00 80.56 94 THR A N 1
ATOM 764 C CA . THR A 1 94 ? -15.575 7.657 23.585 1.00 80.56 94 THR A CA 1
ATOM 765 C C . THR A 1 94 ? -14.259 7.337 24.302 1.00 80.56 94 THR A C 1
ATOM 767 O O . THR A 1 94 ? -13.393 8.201 24.449 1.00 80.56 94 THR A O 1
ATOM 770 N N . LYS A 1 95 ? -14.074 6.074 24.715 1.00 85.25 95 LYS A N 1
ATOM 771 C CA . LYS A 1 95 ? -12.843 5.572 25.358 1.00 85.25 95 LYS A CA 1
ATOM 772 C C . LYS A 1 95 ? -11.609 5.771 24.466 1.00 85.25 95 LYS A C 1
ATOM 774 O O . LYS A 1 95 ? -11.662 5.491 23.269 1.00 85.25 95 LYS A O 1
ATOM 779 N N . ASN A 1 96 ? -10.472 6.127 25.073 1.00 84.62 96 ASN A N 1
ATOM 780 C CA . ASN A 1 96 ? -9.205 6.376 24.364 1.00 84.62 96 ASN A CA 1
ATOM 781 C C . ASN A 1 96 ? -8.749 5.219 23.460 1.00 84.62 96 ASN A C 1
ATOM 783 O O . ASN A 1 96 ? -8.117 5.473 22.443 1.00 84.62 96 ASN A O 1
ATOM 787 N N . SER A 1 97 ? -9.086 3.965 23.779 1.00 81.06 97 SER A N 1
ATOM 788 C CA . SER A 1 97 ? -8.708 2.815 22.945 1.00 81.06 97 SER A CA 1
ATOM 789 C C . SER A 1 97 ? -9.334 2.856 21.549 1.00 81.06 97 SER A C 1
ATOM 791 O O . SER A 1 97 ? -8.626 2.618 20.582 1.00 81.06 97 SER A O 1
ATOM 793 N N . ILE A 1 98 ? -10.623 3.202 21.426 1.00 85.44 98 ILE A N 1
ATOM 794 C CA . ILE A 1 98 ? -11.282 3.303 20.110 1.00 85.44 98 ILE A CA 1
ATOM 795 C C . ILE A 1 98 ? -10.690 4.470 19.326 1.00 85.44 98 ILE A C 1
ATOM 797 O O . ILE A 1 98 ? -10.430 4.331 18.135 1.00 85.44 98 ILE A O 1
ATOM 801 N N . ARG A 1 99 ? -10.430 5.596 20.010 1.00 86.00 99 ARG A N 1
ATOM 802 C CA . ARG A 1 99 ? -9.781 6.758 19.391 1.00 86.00 99 ARG A CA 1
ATOM 803 C C . ARG A 1 99 ? -8.433 6.358 18.797 1.00 86.00 99 ARG A C 1
ATOM 805 O O . ARG A 1 99 ? -8.181 6.650 17.640 1.00 86.00 99 ARG A O 1
ATOM 812 N N . LEU A 1 100 ? -7.617 5.627 19.560 1.00 85.94 100 LEU A N 1
ATOM 813 C CA . LEU A 1 100 ? -6.305 5.177 19.107 1.00 85.94 100 LEU A CA 1
ATOM 814 C C . LEU A 1 100 ? -6.418 4.222 17.913 1.00 85.94 100 LEU A C 1
ATOM 816 O O . LEU A 1 100 ? -5.727 4.445 16.929 1.00 85.94 100 LEU A O 1
ATOM 820 N N . THR A 1 101 ? -7.301 3.215 17.947 1.00 85.12 101 THR A N 1
ATOM 821 C CA . THR A 1 101 ? -7.489 2.287 16.812 1.00 85.12 101 THR A CA 1
ATOM 822 C C . THR A 1 101 ? -7.938 3.011 15.545 1.00 85.12 101 THR A C 1
ATOM 824 O O . THR A 1 101 ? -7.443 2.706 14.462 1.00 85.12 101 THR A O 1
ATOM 827 N N . LEU A 1 102 ? -8.830 3.995 15.676 1.00 87.81 102 LEU A N 1
ATOM 828 C CA . LEU A 1 102 ? -9.278 4.809 14.551 1.00 87.81 102 LEU A CA 1
ATOM 829 C C . LEU A 1 102 ? -8.137 5.668 13.986 1.00 87.81 102 LEU A C 1
ATOM 831 O O . LEU A 1 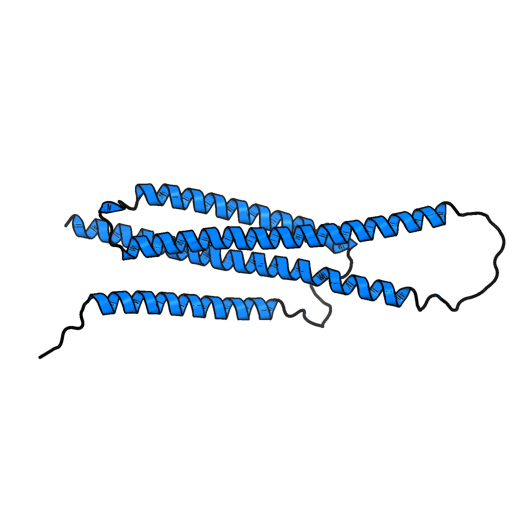102 ? -7.897 5.646 12.782 1.00 87.81 102 LEU A O 1
ATOM 835 N N . THR A 1 103 ? -7.397 6.371 14.850 1.00 86.62 103 THR A N 1
ATOM 836 C CA . THR A 1 103 ? -6.231 7.167 14.440 1.00 86.62 103 THR A CA 1
ATOM 837 C C . THR A 1 103 ? -5.168 6.295 13.777 1.00 86.62 103 THR A C 1
ATOM 839 O O . THR A 1 103 ? -4.592 6.702 12.772 1.00 86.62 103 THR A O 1
ATOM 842 N N . LEU A 1 104 ? -4.937 5.081 14.290 1.00 87.50 104 LEU A N 1
ATOM 843 C CA . LEU A 1 104 ? -4.015 4.124 13.681 1.00 87.50 104 LEU A CA 1
ATOM 844 C C . LEU A 1 104 ? -4.490 3.725 12.279 1.00 87.50 104 LEU A C 1
ATOM 846 O O . LEU A 1 104 ? -3.702 3.749 11.341 1.00 87.50 104 LEU A O 1
ATOM 850 N N . GLY A 1 105 ? -5.779 3.408 12.127 1.00 87.75 105 GLY A N 1
ATOM 851 C CA . GLY A 1 105 ? -6.373 3.067 10.836 1.00 87.75 105 GLY A CA 1
ATOM 852 C C . GLY A 1 105 ? -6.205 4.180 9.800 1.00 87.75 105 GLY A C 1
ATOM 853 O O . GLY A 1 105 ? -5.813 3.913 8.666 1.00 87.75 105 GLY A O 1
ATOM 854 N N . TRP A 1 106 ? -6.400 5.437 10.201 1.00 88.88 106 TRP A N 1
ATOM 855 C CA . TRP A 1 106 ? -6.132 6.592 9.340 1.00 88.88 106 TRP A CA 1
ATOM 856 C C . TRP A 1 106 ? -4.661 6.767 8.997 1.00 88.88 106 TRP A C 1
ATOM 858 O O . TRP A 1 106 ? -4.342 7.025 7.839 1.00 88.88 106 TRP A O 1
ATOM 868 N N . ALA A 1 107 ? -3.766 6.591 9.968 1.00 88.69 107 ALA A N 1
ATOM 869 C CA . ALA A 1 107 ? -2.332 6.639 9.711 1.00 88.69 107 ALA A CA 1
ATOM 870 C C . ALA A 1 107 ? -1.922 5.581 8.671 1.00 88.69 107 ALA A C 1
ATOM 872 O O . ALA A 1 107 ? -1.169 5.898 7.754 1.00 88.69 107 ALA A O 1
ATOM 873 N N . PHE A 1 108 ? -2.480 4.367 8.748 1.00 89.06 108 PHE A N 1
ATOM 874 C CA . PHE A 1 108 ? -2.266 3.316 7.746 1.00 89.06 108 PHE A CA 1
ATOM 875 C C . PHE A 1 108 ? -2.795 3.695 6.359 1.00 89.06 108 PHE A C 1
ATOM 877 O O . PHE A 1 108 ? -2.099 3.467 5.370 1.00 89.06 108 PHE A O 1
ATOM 884 N N . LEU A 1 109 ? -3.980 4.310 6.269 1.00 86.88 109 LEU A N 1
ATOM 885 C CA . LEU A 1 109 ? -4.513 4.790 4.989 1.00 86.88 109 LEU A CA 1
ATOM 886 C C . LEU A 1 109 ? -3.633 5.888 4.376 1.00 86.88 109 LEU A C 1
ATOM 888 O O . LEU A 1 109 ? -3.330 5.832 3.188 1.00 86.88 109 LEU A O 1
ATOM 892 N N . ILE A 1 110 ? -3.177 6.858 5.175 1.00 86.31 110 ILE A N 1
ATOM 893 C CA . ILE A 1 110 ? -2.266 7.915 4.706 1.00 86.31 110 ILE A CA 1
ATOM 894 C C . ILE A 1 110 ? -0.936 7.307 4.251 1.00 86.31 110 ILE A C 1
ATOM 896 O O . ILE A 1 110 ? -0.420 7.662 3.193 1.00 86.31 110 ILE A O 1
ATOM 900 N N . PHE A 1 111 ? -0.401 6.353 5.012 1.00 87.88 111 PHE A N 1
ATOM 901 C CA . PHE A 1 111 ? 0.834 5.666 4.651 1.00 87.88 111 PHE A CA 1
ATOM 902 C C . PHE A 1 111 ? 0.696 4.883 3.336 1.00 87.88 111 PHE A C 1
ATOM 904 O O . PHE A 1 111 ? 1.601 4.920 2.500 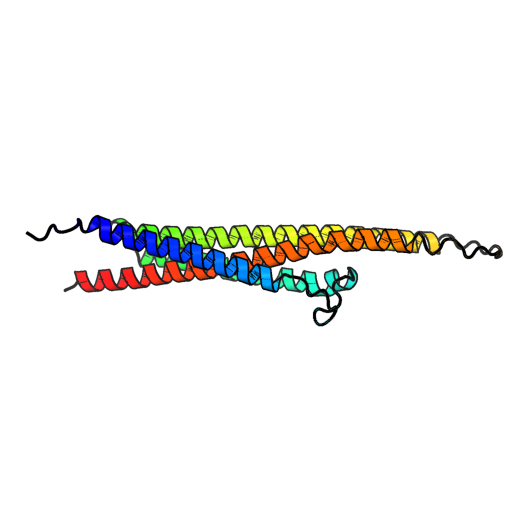1.00 87.88 111 PHE A O 1
ATOM 911 N N . ALA A 1 112 ? -0.453 4.240 3.102 1.00 88.12 112 ALA A N 1
ATOM 912 C CA . ALA A 1 112 ? -0.765 3.597 1.827 1.00 88.12 112 ALA A CA 1
ATOM 913 C C . ALA A 1 112 ? -0.786 4.605 0.660 1.00 88.12 112 ALA A C 1
ATOM 915 O O . ALA A 1 112 ? -0.240 4.323 -0.403 1.00 88.12 112 ALA A O 1
ATOM 916 N N . ILE A 1 113 ? -1.335 5.810 0.858 1.00 87.44 113 ILE A N 1
ATOM 917 C CA . ILE A 1 113 ? -1.319 6.870 -0.167 1.00 87.44 113 ILE A CA 1
ATOM 918 C C . ILE A 1 113 ? 0.116 7.288 -0.501 1.00 87.44 113 ILE A C 1
ATOM 920 O O . ILE A 1 113 ? 0.476 7.361 -1.675 1.00 87.44 113 ILE A O 1
ATOM 924 N N . VAL A 1 114 ? 0.941 7.545 0.518 1.00 90.88 114 VAL A N 1
ATOM 925 C CA . VAL A 1 114 ? 2.329 7.996 0.325 1.00 90.88 114 VAL A CA 1
ATOM 926 C C . VAL A 1 114 ? 3.158 6.925 -0.384 1.00 90.88 114 VAL A C 1
ATOM 928 O O . VAL A 1 114 ? 3.840 7.227 -1.359 1.00 90.88 114 VAL A O 1
ATOM 931 N N . THR A 1 115 ? 3.067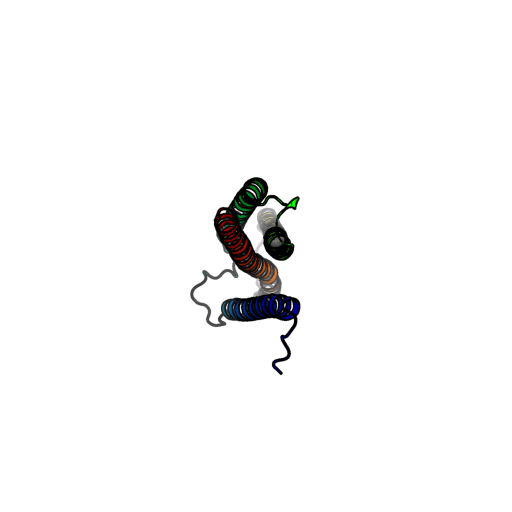 5.670 0.059 1.00 87.31 115 THR A N 1
ATOM 932 C CA . THR A 1 115 ? 3.799 4.551 -0.561 1.00 87.31 115 THR A CA 1
ATOM 933 C C . THR A 1 115 ? 3.361 4.293 -2.002 1.00 87.31 115 THR A C 1
ATOM 935 O O . THR A 1 115 ? 4.216 4.091 -2.864 1.00 87.31 115 THR A O 1
ATOM 938 N N . ASN A 1 116 ? 2.063 4.401 -2.304 1.00 86.75 116 ASN A N 1
ATOM 939 C CA . ASN A 1 116 ? 1.572 4.347 -3.682 1.00 86.75 116 ASN A CA 1
ATOM 940 C C . ASN A 1 116 ? 2.107 5.512 -4.537 1.00 86.75 116 ASN A C 1
ATOM 942 O O . ASN A 1 116 ? 2.532 5.309 -5.673 1.00 86.75 116 ASN A O 1
ATOM 946 N N . GLY A 1 117 ? 2.140 6.729 -3.984 1.00 85.94 117 GLY A N 1
ATOM 947 C CA . GLY A 1 117 ? 2.706 7.902 -4.657 1.00 85.94 117 GLY A CA 1
ATOM 948 C C . GLY A 1 117 ? 4.192 7.737 -4.990 1.00 85.94 117 GLY A C 1
ATOM 949 O O . GLY A 1 117 ? 4.612 8.074 -6.096 1.00 85.94 117 GLY A O 1
ATOM 950 N N . ILE A 1 118 ? 4.971 7.153 -4.074 1.00 86.88 118 ILE A N 1
ATOM 951 C CA . ILE A 1 118 ? 6.382 6.810 -4.306 1.00 86.88 118 ILE A CA 1
ATOM 952 C C . ILE A 1 118 ? 6.506 5.788 -5.446 1.00 86.88 118 ILE A C 1
ATOM 954 O O . ILE A 1 118 ? 7.314 5.987 -6.351 1.00 86.88 118 ILE A O 1
ATOM 958 N N . GLY A 1 119 ? 5.670 4.744 -5.462 1.00 84.56 119 GLY A N 1
ATOM 959 C CA . GLY A 1 119 ? 5.616 3.795 -6.580 1.00 84.56 119 GLY A CA 1
ATOM 960 C C . GLY A 1 119 ? 5.351 4.496 -7.918 1.00 84.56 119 GLY A C 1
ATOM 961 O O . GLY A 1 119 ? 6.061 4.268 -8.900 1.00 84.56 119 GLY A O 1
ATOM 962 N N . LEU A 1 120 ? 4.395 5.427 -7.954 1.00 83.38 120 LEU A N 1
ATOM 963 C CA . LEU A 1 120 ? 4.101 6.207 -9.158 1.00 83.38 120 LEU A CA 1
ATOM 964 C C . LEU A 1 120 ? 5.305 7.043 -9.629 1.00 83.38 120 LEU A C 1
ATOM 966 O O . LEU A 1 120 ? 5.567 7.116 -10.830 1.00 83.38 120 LEU A O 1
ATOM 970 N N . ALA A 1 121 ? 6.043 7.646 -8.693 1.00 86.31 121 ALA A N 1
ATOM 971 C CA . ALA A 1 121 ? 7.237 8.432 -8.995 1.00 86.31 121 ALA A CA 1
ATOM 972 C C . ALA A 1 121 ? 8.342 7.568 -9.623 1.00 86.31 121 ALA A C 1
ATOM 974 O O . ALA A 1 121 ? 8.909 7.960 -10.643 1.00 86.31 121 ALA A O 1
ATOM 975 N N . TYR A 1 122 ? 8.584 6.364 -9.090 1.00 87.19 122 TYR A N 1
ATOM 976 C CA . TYR A 1 122 ? 9.530 5.413 -9.685 1.00 87.19 122 TYR A CA 1
ATOM 977 C C . TYR A 1 122 ? 9.122 4.986 -11.101 1.00 87.19 122 TYR A C 1
ATOM 979 O O . TYR A 1 122 ? 9.972 4.938 -11.987 1.00 87.19 122 TYR A O 1
ATOM 987 N N . ASN A 1 123 ? 7.827 4.765 -11.362 1.00 82.69 123 ASN A N 1
ATOM 988 C CA . ASN A 1 123 ? 7.353 4.466 -12.722 1.00 82.69 123 ASN A CA 1
ATOM 989 C C . ASN A 1 123 ? 7.557 5.627 -13.693 1.00 82.69 123 ASN A C 1
ATOM 991 O O . ASN A 1 123 ? 7.904 5.412 -14.853 1.00 82.69 123 ASN A O 1
ATOM 995 N N . ALA A 1 124 ? 7.308 6.859 -13.244 1.00 83.56 124 ALA A N 1
ATOM 996 C CA . ALA A 1 124 ? 7.526 8.044 -14.066 1.00 83.56 124 ALA A CA 1
ATOM 997 C C . ALA A 1 124 ? 9.016 8.229 -14.389 1.00 83.56 124 ALA A C 1
ATOM 999 O O . ALA A 1 124 ? 9.366 8.572 -15.520 1.00 83.56 124 ALA A O 1
ATOM 1000 N N . PHE A 1 125 ? 9.887 7.952 -13.417 1.00 85.44 125 PHE A N 1
ATOM 1001 C CA . PHE A 1 125 ? 11.331 7.980 -13.611 1.00 85.44 125 PHE A CA 1
ATOM 1002 C C . PHE A 1 125 ? 11.794 6.909 -14.606 1.00 85.44 125 PHE A C 1
ATOM 1004 O O . PHE A 1 125 ? 12.487 7.242 -15.565 1.00 85.44 125 PHE A O 1
ATOM 1011 N N . ALA A 1 126 ? 11.326 5.664 -14.452 1.00 82.44 126 ALA A N 1
ATOM 1012 C CA . ALA A 1 126 ? 11.605 4.585 -15.399 1.00 82.44 126 ALA A CA 1
ATOM 1013 C C . ALA A 1 126 ? 11.171 4.970 -16.823 1.00 82.44 126 ALA A C 1
ATOM 1015 O O . ALA A 1 126 ? 11.975 4.923 -17.748 1.00 82.44 126 ALA A O 1
ATOM 1016 N N . LEU A 1 127 ? 9.940 5.464 -17.010 1.00 82.69 127 LEU A N 1
ATOM 1017 C CA . LEU A 1 127 ? 9.490 5.928 -18.328 1.00 82.69 127 LEU A CA 1
ATOM 1018 C C . LEU A 1 127 ? 10.410 7.007 -18.915 1.00 82.69 127 LEU A C 1
ATOM 1020 O O . LEU A 1 127 ? 10.693 6.983 -20.110 1.00 82.69 127 LEU A O 1
ATOM 1024 N N . SER A 1 128 ? 10.851 7.957 -18.089 1.00 82.50 128 SER A N 1
ATOM 1025 C CA . SER A 1 128 ? 11.676 9.078 -18.547 1.00 82.50 128 SER A CA 1
ATOM 1026 C C . SER A 1 128 ? 12.994 8.592 -19.147 1.00 82.50 128 SER A C 1
ATOM 1028 O O . SER A 1 128 ? 13.370 9.061 -20.217 1.00 82.50 128 SER A O 1
ATOM 1030 N N . ILE A 1 129 ? 13.646 7.614 -18.511 1.00 83.06 129 ILE A N 1
ATOM 1031 C CA . ILE A 1 129 ? 14.865 6.986 -19.043 1.00 83.06 129 ILE A CA 1
ATOM 1032 C C . ILE A 1 129 ? 14.560 6.283 -20.379 1.00 83.06 129 ILE A C 1
ATOM 1034 O O . ILE A 1 129 ? 15.244 6.525 -21.367 1.00 83.06 129 ILE A O 1
ATOM 1038 N N . SER A 1 130 ? 13.455 5.531 -20.455 1.00 80.06 130 SER A N 1
ATOM 1039 C CA . SER A 1 130 ? 13.034 4.814 -21.672 1.00 80.06 130 SER A CA 1
ATOM 1040 C C . SER A 1 130 ? 12.835 5.745 -22.870 1.00 80.06 130 SER A C 1
ATOM 1042 O O . SER A 1 130 ? 13.200 5.422 -23.997 1.00 80.06 130 SER A O 1
ATOM 1044 N N . LEU A 1 131 ? 12.243 6.919 -22.640 1.00 79.31 131 LEU A N 1
ATOM 1045 C CA . LEU A 1 131 ? 12.003 7.898 -23.700 1.00 79.31 131 LEU A CA 1
ATOM 1046 C C . LEU A 1 131 ? 13.296 8.552 -24.200 1.00 79.31 131 LEU A C 1
ATOM 1048 O O . LEU A 1 131 ? 13.379 8.897 -25.379 1.00 79.31 131 LEU A O 1
ATOM 1052 N N . VAL A 1 132 ? 14.294 8.722 -23.326 1.00 83.81 132 VAL A N 1
ATOM 1053 C CA . VAL A 1 132 ? 15.610 9.250 -23.714 1.00 83.81 132 VAL A CA 1
ATOM 1054 C C . VAL A 1 132 ? 16.317 8.270 -24.650 1.00 83.81 132 VAL A C 1
ATOM 1056 O O . VAL A 1 132 ? 16.805 8.696 -25.698 1.00 83.81 132 VAL A O 1
ATOM 1059 N N . ASP A 1 133 ? 16.279 6.974 -24.343 1.00 78.19 133 ASP A N 1
ATOM 1060 C CA . ASP A 1 133 ? 16.909 5.937 -25.170 1.00 78.19 133 ASP A CA 1
ATOM 1061 C C . ASP A 1 133 ? 16.273 5.843 -26.567 1.00 78.19 133 ASP A C 1
ATOM 1063 O O . ASP A 1 133 ? 16.973 5.789 -27.582 1.00 78.19 133 ASP A O 1
ATOM 1067 N N . LEU A 1 134 ? 14.938 5.914 -26.648 1.00 77.00 134 LEU A N 1
ATOM 1068 C CA . LEU A 1 134 ? 14.224 5.910 -27.932 1.00 77.00 134 LEU A CA 1
ATOM 1069 C C . LEU A 1 134 ? 14.569 7.124 -28.802 1.00 77.00 134 LEU A C 1
ATOM 1071 O O . LEU A 1 134 ? 14.704 6.994 -30.022 1.00 77.00 134 LEU A O 1
ATOM 1075 N N . ASN A 1 135 ? 14.740 8.298 -28.188 1.00 80.06 135 ASN A N 1
ATOM 1076 C CA . ASN A 1 135 ? 15.095 9.516 -28.912 1.00 80.06 135 ASN A CA 1
ATOM 1077 C C . ASN A 1 135 ? 16.512 9.436 -29.512 1.00 80.06 135 ASN A C 1
ATOM 1079 O O . ASN A 1 135 ? 16.719 9.842 -30.658 1.00 80.06 135 ASN A O 1
ATOM 1083 N N . ILE A 1 136 ? 17.476 8.866 -28.778 1.00 77.88 136 ILE A N 1
ATOM 1084 C CA . ILE A 1 136 ? 18.857 8.686 -29.260 1.00 77.88 136 ILE A CA 1
ATOM 1085 C C . ILE A 1 136 ? 18.876 7.761 -30.484 1.00 77.88 136 ILE A C 1
ATOM 1087 O O . ILE A 1 136 ? 19.387 8.145 -31.542 1.00 77.88 136 ILE A O 1
ATOM 1091 N N . ASN A 1 137 ? 18.212 6.606 -30.393 1.00 72.50 137 ASN A N 1
ATOM 1092 C CA . ASN A 1 137 ? 18.155 5.630 -31.486 1.00 72.50 137 ASN A CA 1
ATOM 1093 C C . ASN A 1 137 ? 17.542 6.213 -32.770 1.00 72.50 137 ASN A C 1
ATOM 1095 O O . ASN A 1 137 ? 17.984 5.920 -33.886 1.00 72.50 137 ASN A O 1
ATOM 1099 N N . GLN A 1 138 ? 16.548 7.093 -32.628 1.00 76.44 138 GLN A N 1
ATOM 1100 C CA . GLN A 1 138 ? 15.932 7.751 -33.774 1.00 76.44 138 GLN A CA 1
ATOM 1101 C C . GLN A 1 138 ? 16.889 8.755 -34.442 1.00 76.44 138 GLN A C 1
ATOM 1103 O O . GLN A 1 138 ? 16.949 8.815 -35.674 1.00 76.44 138 GLN A O 1
ATOM 1108 N N . THR A 1 139 ? 17.693 9.495 -33.669 1.00 72.50 139 THR A N 1
ATOM 1109 C CA . THR A 1 139 ? 18.664 10.453 -34.232 1.00 72.50 139 THR A CA 1
ATOM 1110 C C . THR A 1 139 ? 19.795 9.795 -35.023 1.00 72.50 139 THR A C 1
ATOM 1112 O O . THR A 1 139 ? 20.220 10.346 -36.044 1.00 72.50 139 THR A O 1
ATOM 1115 N N . ASP A 1 140 ? 20.234 8.601 -34.628 1.00 72.62 140 ASP A N 1
ATOM 1116 C CA . ASP A 1 140 ? 21.289 7.877 -35.344 1.00 72.62 140 ASP A CA 1
ATOM 1117 C C . ASP A 1 140 ? 20.790 7.311 -36.677 1.00 72.62 140 ASP A C 1
ATOM 1119 O O . ASP A 1 140 ? 21.470 7.425 -37.702 1.00 72.62 140 ASP A O 1
ATOM 1123 N N . SER A 1 141 ? 19.550 6.810 -36.709 1.00 68.12 141 SER A N 1
ATOM 1124 C CA . SER A 1 141 ? 18.924 6.344 -37.954 1.00 68.12 141 SER A CA 1
ATOM 1125 C C . SER A 1 141 ? 18.767 7.466 -38.998 1.00 68.12 141 SER A C 1
ATOM 1127 O O . SER A 1 141 ? 18.981 7.248 -40.193 1.00 68.12 141 SER A O 1
ATOM 1129 N N . LEU A 1 142 ? 18.487 8.695 -38.549 1.00 64.12 142 LEU A N 1
ATOM 1130 C CA . LEU A 1 142 ? 18.361 9.878 -39.407 1.00 64.12 142 LEU A CA 1
ATOM 1131 C C . LEU A 1 142 ? 19.708 10.378 -39.949 1.00 64.12 142 LEU A C 1
ATOM 1133 O O . LEU A 1 142 ? 19.779 10.806 -41.103 1.00 64.12 142 LEU A O 1
ATOM 1137 N N . LYS A 1 143 ? 20.793 10.289 -39.169 1.00 63.66 143 LYS A N 1
ATOM 1138 C CA . LYS A 1 143 ? 22.143 10.652 -39.645 1.00 63.66 143 LYS A CA 1
ATOM 1139 C C . LYS A 1 143 ? 22.669 9.688 -40.709 1.00 63.66 143 LYS A C 1
ATOM 1141 O O . LYS A 1 143 ? 23.308 10.134 -41.659 1.00 63.66 143 LYS A O 1
ATOM 1146 N N . ILE A 1 144 ? 22.367 8.394 -40.592 1.00 60.28 144 ILE A N 1
ATOM 1147 C CA . ILE A 1 144 ? 22.761 7.391 -41.596 1.00 60.28 144 ILE A CA 1
ATOM 1148 C C . ILE A 1 144 ? 21.965 7.585 -42.896 1.00 60.28 144 ILE A C 1
ATOM 1150 O O . ILE A 1 144 ? 22.542 7.527 -43.981 1.00 60.28 144 ILE A O 1
ATOM 1154 N N . ALA A 1 145 ? 20.670 7.906 -42.804 1.00 59.34 145 ALA A N 1
ATOM 1155 C CA . ALA A 1 145 ? 19.844 8.201 -43.978 1.00 59.34 145 ALA A CA 1
ATOM 1156 C C . ALA A 1 145 ? 20.270 9.492 -44.710 1.00 59.34 145 ALA A C 1
ATOM 1158 O O . ALA A 1 145 ? 20.162 9.569 -45.933 1.00 59.34 145 ALA A O 1
ATOM 1159 N N . GLY A 1 146 ? 20.795 10.487 -43.985 1.00 61.56 146 GLY A N 1
ATOM 1160 C CA . GLY A 1 146 ? 21.313 11.736 -44.559 1.00 61.56 146 GLY A CA 1
ATOM 1161 C C . GLY A 1 146 ? 22.722 11.646 -45.166 1.00 61.56 146 GLY A C 1
ATOM 1162 O O . GLY A 1 146 ? 23.130 12.567 -45.868 1.00 61.56 146 GLY A O 1
ATOM 1163 N N . SER A 1 147 ? 23.460 10.554 -44.930 1.00 51.19 147 SER A N 1
ATOM 1164 C CA . SER A 1 147 ? 24.837 10.344 -45.411 1.00 51.19 147 SER A CA 1
ATOM 1165 C C . SER A 1 147 ? 24.916 9.328 -46.563 1.00 51.19 147 SER A C 1
ATOM 1167 O O . SER A 1 147 ? 25.877 8.564 -46.670 1.00 51.19 147 SER A O 1
ATOM 1169 N N . PHE A 1 148 ? 23.922 9.307 -47.452 1.00 55.44 148 PHE A N 1
ATOM 1170 C CA . PHE A 1 148 ? 24.005 8.557 -48.707 1.00 55.44 148 PHE A CA 1
ATOM 1171 C C . PHE A 1 148 ? 24.754 9.373 -49.768 1.00 55.44 148 PHE A C 1
ATOM 1173 O O . PHE A 1 148 ? 24.160 10.062 -50.594 1.00 55.44 148 PHE A O 1
ATOM 1180 N N . ASN A 1 149 ? 26.083 9.269 -49.751 1.00 57.25 149 ASN A N 1
ATOM 1181 C CA . ASN A 1 149 ? 26.911 9.534 -50.922 1.00 57.25 149 ASN A CA 1
ATOM 1182 C C . ASN A 1 149 ? 27.315 8.160 -51.495 1.00 57.25 149 ASN A C 1
ATOM 1184 O O . ASN A 1 149 ? 28.000 7.405 -50.800 1.00 57.25 149 ASN A O 1
ATOM 1188 N N . PRO A 1 150 ? 26.861 7.759 -52.697 1.00 59.06 150 PRO A N 1
ATOM 1189 C CA . PRO A 1 150 ? 27.118 6.423 -53.222 1.00 59.06 150 PRO A CA 1
ATOM 1190 C C . PRO A 1 150 ? 28.547 6.347 -53.770 1.00 59.06 150 PRO A C 1
ATOM 1192 O O . PRO A 1 150 ? 28.775 6.565 -54.957 1.00 59.06 150 PRO A O 1
ATOM 1195 N N . ILE A 1 151 ? 29.526 6.037 -52.918 1.00 51.16 151 ILE A N 1
ATOM 1196 C CA . ILE A 1 151 ? 30.886 5.714 -53.368 1.00 51.16 151 ILE A CA 1
ATOM 1197 C C . ILE A 1 151 ? 31.324 4.380 -52.757 1.00 51.16 151 ILE A C 1
ATOM 1199 O O . ILE A 1 151 ? 31.764 4.301 -51.619 1.00 51.16 151 ILE A O 1
ATOM 1203 N N . ILE A 1 152 ? 31.141 3.342 -53.575 1.00 53.19 152 ILE A N 1
ATOM 1204 C CA . ILE A 1 152 ? 31.989 2.157 -53.770 1.00 53.19 152 ILE A CA 1
ATOM 1205 C C . ILE A 1 152 ? 32.552 1.488 -52.498 1.00 53.19 152 ILE A C 1
ATOM 1207 O O . ILE A 1 152 ? 33.539 1.898 -51.898 1.00 53.19 152 ILE A O 1
ATOM 1211 N N . SER A 1 153 ? 31.933 0.346 -52.204 1.00 55.88 153 SER A N 1
ATOM 1212 C CA . SER A 1 153 ? 32.393 -0.819 -51.442 1.00 55.88 153 SER A CA 1
ATOM 1213 C C . SER A 1 153 ? 33.908 -1.068 -51.361 1.00 55.88 153 SER A C 1
ATOM 1215 O O . SER A 1 153 ? 34.564 -1.201 -52.392 1.00 55.88 153 SER A O 1
ATOM 1217 N N . SER A 1 154 ? 34.404 -1.373 -50.156 1.00 49.94 154 SER A N 1
ATOM 1218 C CA . SER A 1 154 ? 35.389 -2.445 -49.953 1.00 49.94 154 SER A CA 1
ATOM 1219 C C . SER A 1 154 ? 35.403 -2.925 -48.494 1.00 49.94 154 SER A C 1
ATOM 1221 O O . SER A 1 154 ? 35.573 -2.139 -47.568 1.00 49.94 154 SER A O 1
ATOM 1223 N N . SER A 1 155 ? 35.157 -4.228 -48.344 1.00 54.09 155 SER A N 1
ATOM 1224 C CA . SER A 1 155 ? 35.415 -5.143 -47.221 1.00 54.09 155 SER A CA 1
ATOM 1225 C C . SER A 1 155 ? 36.062 -4.592 -45.941 1.00 54.09 155 SER A C 1
ATOM 1227 O O . SER A 1 155 ? 37.204 -4.152 -45.984 1.00 54.09 155 SER A O 1
ATOM 1229 N N . ASN A 1 156 ? 35.398 -4.795 -44.792 1.00 49.97 156 ASN A N 1
ATOM 1230 C CA . ASN A 1 156 ? 36.021 -5.330 -43.567 1.00 49.97 156 ASN A CA 1
ATOM 1231 C C . ASN A 1 156 ? 34.948 -5.785 -42.556 1.00 49.97 156 ASN A C 1
ATOM 1233 O O . ASN A 1 156 ? 34.242 -4.982 -41.952 1.00 49.97 156 ASN A O 1
ATOM 1237 N N . SER A 1 157 ? 34.828 -7.102 -42.379 1.00 52.38 157 SER A N 1
ATOM 1238 C CA . SER A 1 157 ? 33.784 -7.805 -41.619 1.00 52.38 157 SER A CA 1
ATOM 1239 C C . SER A 1 157 ? 34.190 -8.164 -40.177 1.00 52.38 157 SER A C 1
ATOM 1241 O O . SER A 1 157 ? 33.895 -9.266 -39.723 1.00 52.38 157 SER A O 1
ATOM 1243 N N . VAL A 1 158 ? 34.912 -7.293 -39.458 1.00 54.94 158 VAL A N 1
ATOM 1244 C CA . VAL A 1 158 ? 35.541 -7.673 -38.166 1.00 54.94 158 VAL A CA 1
ATOM 1245 C C . VAL A 1 158 ? 35.007 -6.909 -36.939 1.00 54.94 158 VAL A C 1
ATOM 1247 O O . VAL A 1 158 ? 35.235 -7.344 -35.818 1.00 54.94 158 VAL A O 1
ATOM 1250 N N . ASN A 1 159 ? 34.198 -5.854 -37.094 1.00 52.59 159 ASN A N 1
ATOM 1251 C CA . ASN A 1 159 ? 33.842 -4.981 -35.956 1.00 52.59 159 ASN A CA 1
ATOM 1252 C C . ASN A 1 159 ? 32.400 -5.109 -35.415 1.00 52.59 159 ASN A C 1
ATOM 1254 O O . ASN A 1 159 ? 32.015 -4.347 -34.532 1.00 52.59 159 ASN A O 1
ATOM 1258 N N . SER A 1 160 ? 31.587 -6.065 -35.879 1.00 52.62 160 SER A N 1
ATOM 1259 C CA . SER A 1 160 ? 30.178 -6.187 -35.444 1.00 52.62 160 SER A CA 1
ATOM 1260 C C . SER A 1 160 ? 29.976 -6.850 -34.071 1.00 52.62 160 SER A C 1
ATOM 1262 O O . SER A 1 160 ? 28.853 -6.915 -33.579 1.00 52.62 160 SER A O 1
ATOM 1264 N N . SER A 1 161 ? 31.034 -7.363 -33.442 1.00 52.09 161 SER A N 1
ATOM 1265 C CA . SER A 1 161 ? 30.965 -8.067 -32.153 1.00 52.09 161 SER A CA 1
ATOM 1266 C C . SER A 1 161 ? 31.084 -7.146 -30.932 1.00 52.09 161 SER A C 1
ATOM 1268 O O . SER A 1 161 ? 30.602 -7.524 -29.869 1.00 52.09 161 SER A O 1
ATOM 1270 N N . ILE A 1 162 ? 31.647 -5.938 -31.071 1.00 52.34 162 ILE A N 1
ATOM 1271 C CA . ILE A 1 162 ? 31.831 -4.989 -29.952 1.00 52.34 162 ILE A CA 1
ATOM 1272 C C . ILE A 1 162 ? 30.583 -4.106 -29.745 1.00 52.34 162 ILE A C 1
ATOM 1274 O O . ILE A 1 162 ? 30.198 -3.834 -28.611 1.00 52.34 162 ILE A O 1
ATOM 1278 N N . ALA A 1 163 ? 29.862 -3.752 -30.816 1.00 51.72 163 ALA A N 1
ATOM 1279 C CA . ALA A 1 163 ? 28.616 -2.979 -30.709 1.00 51.72 163 ALA A CA 1
ATOM 1280 C C . ALA A 1 163 ? 27.464 -3.762 -30.036 1.00 51.72 163 ALA A C 1
ATOM 1282 O O . ALA A 1 163 ? 26.574 -3.172 -29.429 1.00 51.72 163 ALA A O 1
ATOM 1283 N N . ASN A 1 164 ? 27.498 -5.099 -30.082 1.00 51.25 164 ASN A N 1
ATOM 1284 C CA . ASN A 1 164 ? 26.481 -5.940 -29.444 1.00 51.25 164 ASN A CA 1
ATOM 1285 C C . ASN A 1 164 ? 26.677 -6.107 -27.927 1.00 51.25 164 ASN A C 1
ATOM 1287 O O . ASN A 1 164 ? 25.736 -6.511 -27.243 1.00 51.25 164 ASN A O 1
ATOM 1291 N N . SER A 1 165 ? 27.866 -5.819 -27.379 1.00 51.16 165 SER A N 1
ATOM 1292 C CA . SER A 1 165 ? 28.102 -5.937 -25.933 1.00 51.16 165 SER A CA 1
ATOM 1293 C C . SER A 1 165 ? 27.664 -4.702 -25.149 1.00 51.16 165 SER A C 1
ATOM 1295 O O . SER A 1 165 ? 27.168 -4.860 -24.038 1.00 51.16 165 SER A O 1
ATOM 1297 N N . GLU A 1 166 ? 27.775 -3.496 -25.712 1.00 50.84 166 GLU A N 1
ATOM 1298 C CA . GLU A 1 166 ? 27.400 -2.263 -24.998 1.00 50.84 166 GLU A CA 1
ATOM 1299 C C . GLU A 1 166 ? 25.879 -2.095 -24.892 1.00 50.84 166 GLU A C 1
ATOM 1301 O O . GLU A 1 166 ? 25.364 -1.757 -23.827 1.00 50.84 166 GLU A O 1
ATOM 1306 N N . HIS A 1 167 ? 25.133 -2.465 -25.937 1.00 50.56 167 HIS A N 1
ATOM 1307 C CA . HIS A 1 167 ? 23.669 -2.397 -25.917 1.00 50.56 167 HIS A CA 1
ATOM 1308 C C . HIS A 1 167 ? 23.035 -3.361 -24.891 1.00 50.56 167 HIS A C 1
ATOM 1310 O O . HIS A 1 167 ? 21.916 -3.142 -24.429 1.00 50.56 167 HIS A O 1
ATOM 1316 N N . LYS A 1 168 ? 23.745 -4.430 -24.501 1.00 51.47 168 LYS A N 1
ATOM 1317 C CA . LYS A 1 168 ? 23.253 -5.417 -23.526 1.00 51.47 168 LYS A CA 1
ATOM 1318 C C . LYS A 1 168 ? 23.407 -4.950 -22.073 1.00 51.47 168 LYS A C 1
ATOM 1320 O O . LYS A 1 168 ? 22.684 -5.433 -21.203 1.00 51.47 168 LYS A O 1
ATOM 1325 N N . ILE A 1 169 ? 24.329 -4.021 -21.809 1.00 56.28 169 ILE A N 1
ATOM 1326 C CA . ILE A 1 169 ? 24.612 -3.517 -20.456 1.00 56.28 169 ILE A CA 1
ATOM 1327 C C . ILE A 1 169 ? 23.571 -2.464 -20.052 1.00 56.28 169 ILE A C 1
ATOM 1329 O O . ILE A 1 169 ? 23.065 -2.517 -18.935 1.00 56.28 169 ILE A O 1
ATOM 1333 N N . VAL A 1 170 ? 23.158 -1.593 -20.979 1.00 58.09 170 VAL A N 1
ATOM 1334 C CA . VAL A 1 170 ? 22.155 -0.540 -20.710 1.00 58.09 170 VAL A CA 1
ATOM 1335 C C . VAL A 1 170 ? 20.762 -1.127 -20.442 1.00 58.09 170 VAL A C 1
ATOM 1337 O O . VAL A 1 170 ? 20.025 -0.637 -19.590 1.00 58.09 170 VAL A O 1
ATOM 1340 N N . SER A 1 171 ? 20.411 -2.243 -21.090 1.00 59.22 171 SER A N 1
ATOM 1341 C CA . SER A 1 171 ? 19.102 -2.881 -20.899 1.00 59.22 171 SER A CA 1
ATOM 1342 C C . SER A 1 171 ? 18.891 -3.496 -19.508 1.00 59.22 171 SER A C 1
ATOM 1344 O O . SER A 1 171 ? 17.748 -3.661 -19.103 1.00 59.22 171 SER A O 1
ATOM 1346 N N . ALA A 1 172 ? 19.945 -3.842 -18.758 1.00 60.81 172 ALA A N 1
ATOM 1347 C CA . ALA A 1 172 ? 19.786 -4.502 -17.455 1.00 60.81 172 ALA A CA 1
ATOM 1348 C C . ALA A 1 172 ? 19.435 -3.522 -16.317 1.00 60.81 172 ALA A C 1
ATOM 1350 O O . ALA A 1 172 ? 18.674 -3.878 -15.420 1.00 60.81 172 ALA A O 1
ATOM 1351 N N . GLU A 1 173 ? 19.925 -2.280 -16.380 1.00 66.31 173 GLU A N 1
ATOM 1352 C CA . GLU A 1 173 ? 19.663 -1.242 -15.364 1.00 66.31 173 GLU A CA 1
ATOM 1353 C C . GLU A 1 173 ? 18.218 -0.716 -15.407 1.00 66.31 173 GLU A C 1
ATOM 1355 O O . GLU A 1 173 ? 17.695 -0.192 -14.424 1.00 66.31 173 GLU A O 1
ATOM 1360 N N . PHE A 1 174 ? 17.534 -0.897 -16.538 1.00 65.50 174 PHE A N 1
ATOM 1361 C CA . PHE A 1 174 ? 16.212 -0.328 -16.769 1.00 65.50 174 PHE A CA 1
ATOM 1362 C C . PHE A 1 174 ? 15.077 -1.026 -15.989 1.00 65.50 174 PHE A C 1
ATOM 1364 O O . PHE A 1 174 ? 14.064 -0.406 -15.656 1.00 65.50 174 PHE A O 1
ATOM 1371 N N . TYR A 1 175 ? 15.228 -2.315 -15.668 1.00 68.75 175 TYR A N 1
ATOM 1372 C CA . TYR A 1 175 ? 14.153 -3.124 -15.067 1.00 68.75 175 TYR A CA 1
ATOM 1373 C C . TYR A 1 175 ? 14.005 -2.938 -13.566 1.00 68.75 175 TYR A C 1
ATOM 1375 O O . TYR A 1 175 ? 12.902 -3.071 -13.028 1.00 68.75 175 TYR A O 1
ATOM 1383 N N . GLU A 1 176 ? 15.098 -2.596 -12.892 1.00 79.25 176 GLU A N 1
ATOM 1384 C CA . GLU A 1 176 ? 15.122 -2.427 -11.448 1.00 79.25 176 GLU A CA 1
ATOM 1385 C C . GLU A 1 176 ? 14.091 -1.392 -10.941 1.00 79.25 176 GLU A C 1
ATOM 1387 O O . GLU A 1 176 ? 13.295 -1.740 -10.061 1.00 79.25 176 GLU A O 1
ATOM 1392 N N . PRO A 1 177 ? 13.982 -0.168 -11.505 1.00 78.25 177 PRO A N 1
ATOM 1393 C CA . PRO A 1 177 ? 13.035 0.832 -11.005 1.00 78.25 177 PRO A CA 1
ATOM 1394 C C . PRO A 1 177 ? 11.563 0.467 -11.249 1.00 78.25 177 PRO A C 1
ATOM 1396 O O . PRO A 1 177 ? 10.714 0.732 -10.393 1.00 78.25 177 PRO A O 1
ATOM 1399 N N . ALA A 1 178 ? 11.238 -0.161 -12.384 1.00 76.88 178 ALA A N 1
ATOM 1400 C CA . ALA A 1 178 ? 9.868 -0.593 -12.679 1.00 76.88 178 ALA A CA 1
ATOM 1401 C C . ALA A 1 178 ? 9.408 -1.685 -11.699 1.00 76.88 178 ALA A C 1
ATOM 1403 O O . ALA A 1 178 ? 8.283 -1.668 -11.193 1.00 76.88 178 ALA A O 1
ATOM 1404 N N . PHE A 1 179 ? 10.311 -2.607 -11.371 1.00 79.88 179 PHE A N 1
ATOM 1405 C CA . PHE A 1 179 ? 10.045 -3.678 -10.422 1.00 79.88 179 PHE A CA 1
ATOM 1406 C C . PHE A 1 179 ? 9.902 -3.163 -8.988 1.00 79.88 179 PHE A C 1
ATOM 1408 O O . PHE A 1 179 ? 8.964 -3.532 -8.273 1.00 79.88 179 PHE A O 1
ATOM 1415 N N . GLN A 1 180 ? 10.781 -2.239 -8.588 1.00 83.62 180 GLN A N 1
ATOM 1416 C CA . GLN A 1 180 ? 10.688 -1.551 -7.301 1.00 83.62 180 GLN A CA 1
ATOM 1417 C C . GLN A 1 180 ? 9.367 -0.787 -7.161 1.00 83.62 180 GLN A C 1
ATOM 1419 O O . GLN A 1 180 ? 8.741 -0.828 -6.098 1.00 83.62 180 GLN A O 1
ATOM 1424 N N . SER A 1 181 ? 8.897 -0.147 -8.235 1.00 84.38 181 SER A N 1
ATOM 1425 C CA . SER A 1 181 ? 7.593 0.512 -8.235 1.00 84.38 181 SER A CA 1
ATOM 1426 C C . SER A 1 181 ? 6.447 -0.467 -7.983 1.00 84.38 181 SER A C 1
ATOM 1428 O O . SER A 1 181 ? 5.607 -0.226 -7.110 1.00 84.38 181 SER A O 1
ATOM 1430 N N . LEU A 1 182 ? 6.421 -1.592 -8.699 1.00 83.81 182 LEU A N 1
ATOM 1431 C CA . LEU A 1 182 ? 5.364 -2.586 -8.540 1.00 83.81 182 LEU A CA 1
ATOM 1432 C C . LEU A 1 182 ? 5.352 -3.171 -7.118 1.00 83.81 182 LEU A C 1
ATOM 1434 O O . LEU A 1 182 ? 4.284 -3.308 -6.516 1.00 83.81 182 LEU A O 1
ATOM 1438 N N . LYS A 1 183 ? 6.534 -3.412 -6.534 1.00 85.44 183 LYS A N 1
ATOM 1439 C CA . LYS A 1 183 ? 6.680 -3.817 -5.127 1.00 85.44 183 LYS A CA 1
ATOM 1440 C C . LYS A 1 183 ? 6.114 -2.761 -4.172 1.00 85.44 183 LYS A C 1
ATOM 1442 O O . LYS A 1 183 ? 5.391 -3.110 -3.237 1.00 85.44 183 LYS A O 1
ATOM 1447 N N . ALA A 1 184 ? 6.382 -1.477 -4.416 1.00 85.44 184 ALA A N 1
ATOM 1448 C CA . ALA A 1 184 ? 5.837 -0.380 -3.614 1.00 85.44 184 ALA A CA 1
ATOM 1449 C C . ALA A 1 184 ? 4.302 -0.289 -3.714 1.00 85.44 184 ALA A C 1
ATOM 1451 O O . ALA A 1 184 ? 3.629 -0.132 -2.692 1.00 85.44 184 ALA A O 1
ATOM 1452 N N . ILE A 1 185 ? 3.739 -0.459 -4.916 1.00 86.25 185 ILE A N 1
ATOM 1453 C CA . ILE A 1 185 ? 2.286 -0.471 -5.145 1.00 86.25 185 ILE A CA 1
ATOM 1454 C C . ILE A 1 185 ? 1.640 -1.652 -4.409 1.00 86.25 185 ILE A C 1
ATOM 1456 O O . ILE A 1 185 ? 0.670 -1.459 -3.675 1.00 86.25 185 ILE A O 1
ATOM 1460 N N . LEU A 1 186 ? 2.200 -2.859 -4.520 1.00 86.88 186 LEU A N 1
ATOM 1461 C CA . LEU A 1 186 ? 1.687 -4.032 -3.803 1.00 86.88 186 LEU A CA 1
ATOM 1462 C C . LEU A 1 186 ? 1.726 -3.835 -2.285 1.00 86.88 186 LEU A C 1
ATOM 1464 O O . LEU A 1 186 ? 0.726 -4.076 -1.604 1.00 86.88 186 LEU A O 1
ATOM 1468 N N . MET A 1 187 ? 2.839 -3.322 -1.756 1.00 86.25 187 MET A N 1
ATOM 1469 C CA . MET A 1 187 ? 2.959 -3.002 -0.332 1.00 86.25 187 MET A CA 1
ATOM 1470 C C . MET A 1 187 ? 1.909 -1.982 0.110 1.00 86.25 187 MET A C 1
ATOM 1472 O O . MET A 1 187 ? 1.283 -2.159 1.158 1.00 86.25 187 MET A O 1
ATOM 1476 N N . SER A 1 188 ? 1.657 -0.952 -0.701 1.00 88.88 188 SER A N 1
ATOM 1477 C CA . SER A 1 188 ? 0.619 0.041 -0.412 1.00 88.88 188 SER A CA 1
ATOM 1478 C C . SER A 1 188 ? -0.782 -0.582 -0.334 1.00 88.88 188 SER A C 1
ATOM 1480 O O . SER A 1 188 ? -1.548 -0.253 0.574 1.00 88.88 188 SER A O 1
ATOM 1482 N N . GLY A 1 189 ? -1.088 -1.559 -1.197 1.00 88.81 189 GLY A N 1
ATOM 1483 C CA . GLY A 1 189 ? -2.337 -2.323 -1.160 1.00 88.81 189 GLY A CA 1
ATOM 1484 C C . GLY A 1 189 ? -2.527 -3.091 0.150 1.00 88.81 189 GLY A C 1
ATOM 1485 O O . GLY A 1 189 ? -3.610 -3.074 0.738 1.00 88.81 189 GLY A O 1
ATOM 1486 N N . VAL A 1 190 ? -1.462 -3.700 0.671 1.00 88.19 190 VAL A N 1
ATOM 1487 C CA . VAL A 1 190 ? -1.500 -4.427 1.951 1.00 88.19 190 VAL A CA 1
ATOM 1488 C C . VAL A 1 190 ? -1.753 -3.473 3.120 1.00 88.19 190 VAL A C 1
ATOM 1490 O O . VAL A 1 190 ? -2.609 -3.741 3.970 1.00 88.19 190 VAL A O 1
ATOM 1493 N N . PHE A 1 191 ? -1.051 -2.335 3.159 1.00 87.06 191 PHE A N 1
ATOM 1494 C CA . PHE A 1 191 ? -1.276 -1.306 4.180 1.00 87.06 191 PHE A CA 1
ATOM 1495 C C . PHE A 1 191 ? -2.698 -0.752 4.129 1.00 87.06 191 PHE A C 1
ATOM 1497 O O . PHE A 1 191 ? -3.321 -0.552 5.173 1.00 87.06 191 PHE A O 1
ATOM 1504 N N . PHE A 1 192 ? -3.228 -0.566 2.923 1.00 90.12 192 PHE A N 1
ATOM 1505 C CA . PHE A 1 192 ? -4.586 -0.097 2.711 1.00 90.12 192 PHE A CA 1
ATOM 1506 C C . PHE A 1 192 ? -5.636 -1.055 3.289 1.00 90.12 192 PHE A C 1
ATOM 1508 O O . PHE A 1 192 ? -6.478 -0.637 4.088 1.00 90.12 192 PHE A O 1
ATOM 1515 N N . VAL A 1 193 ? -5.556 -2.348 2.951 1.00 89.25 193 VAL A N 1
ATOM 1516 C CA . VAL A 1 193 ? -6.486 -3.370 3.466 1.00 89.25 193 VAL A CA 1
ATOM 1517 C C . VAL A 1 193 ? -6.382 -3.485 4.990 1.00 89.25 193 VAL A C 1
ATOM 1519 O O . VAL A 1 193 ? -7.399 -3.555 5.680 1.00 89.25 193 VAL A O 1
ATOM 1522 N N . SER A 1 194 ? -5.166 -3.433 5.534 1.00 87.62 194 SER A N 1
ATOM 1523 C CA . SER A 1 194 ? -4.935 -3.447 6.982 1.00 87.62 194 SER A CA 1
ATOM 1524 C C . SER A 1 194 ? -5.571 -2.240 7.690 1.00 87.62 194 SER A C 1
ATOM 1526 O O . SER A 1 194 ? -6.278 -2.398 8.693 1.00 87.62 194 SER A O 1
ATOM 1528 N N . GLY A 1 195 ? -5.405 -1.035 7.131 1.00 88.19 195 GLY A N 1
ATOM 1529 C CA . GLY A 1 195 ? -6.043 0.187 7.628 1.00 88.19 195 GLY A CA 1
ATOM 1530 C C . GLY A 1 195 ? -7.571 0.104 7.600 1.00 88.19 195 GLY A C 1
ATOM 1531 O O . GLY A 1 195 ? -8.226 0.436 8.592 1.00 88.19 195 GLY A O 1
ATOM 1532 N N . LEU A 1 196 ? -8.138 -0.423 6.510 1.00 88.56 196 LEU A N 1
ATOM 1533 C CA . LEU A 1 196 ? -9.576 -0.669 6.368 1.00 88.56 196 LEU A CA 1
ATOM 1534 C C . LEU A 1 196 ? -10.121 -1.611 7.446 1.00 88.56 196 LEU A C 1
ATOM 1536 O O . LEU A 1 196 ? -11.129 -1.298 8.082 1.00 88.56 196 LEU A O 1
ATOM 1540 N N . ILE A 1 197 ? -9.441 -2.734 7.688 1.00 87.88 197 ILE A N 1
ATOM 1541 C CA . ILE A 1 197 ? -9.830 -3.696 8.728 1.00 87.88 197 ILE A CA 1
ATOM 1542 C C . ILE A 1 197 ? -9.803 -3.028 10.107 1.00 87.88 197 ILE A C 1
ATOM 1544 O O . ILE A 1 197 ? -10.745 -3.188 10.885 1.00 87.88 197 ILE A O 1
ATOM 1548 N N . CYS A 1 198 ? -8.773 -2.228 10.403 1.00 87.25 198 CYS A N 1
ATOM 1549 C CA . CYS A 1 198 ? -8.677 -1.505 11.673 1.00 87.25 198 CYS A CA 1
ATOM 1550 C C . CYS A 1 198 ? -9.854 -0.539 11.880 1.00 87.25 198 CYS A C 1
ATOM 1552 O O . CYS A 1 198 ? -10.452 -0.517 12.960 1.00 87.25 198 CYS A O 1
ATOM 1554 N N . ILE A 1 199 ? -10.216 0.226 10.847 1.00 89.31 199 ILE A N 1
ATOM 1555 C CA . ILE A 1 199 ? -11.347 1.167 10.889 1.00 89.31 199 ILE A CA 1
ATOM 1556 C C . ILE A 1 199 ? -12.669 0.414 11.064 1.00 89.31 199 ILE A C 1
ATOM 1558 O O . ILE A 1 199 ? -13.504 0.824 11.873 1.00 89.31 199 ILE A O 1
ATOM 1562 N N . LEU A 1 200 ? -12.849 -0.709 10.365 1.00 88.88 200 LEU A N 1
ATOM 1563 C CA . LEU A 1 200 ? -14.060 -1.525 10.455 1.00 88.88 200 LEU A CA 1
ATOM 1564 C C . LEU A 1 200 ? -14.230 -2.119 11.858 1.00 88.88 200 LEU A C 1
ATOM 1566 O O . LEU A 1 200 ? -15.305 -2.002 12.449 1.00 88.88 200 LEU A O 1
ATOM 1570 N N . ILE A 1 201 ? -13.159 -2.675 12.437 1.00 87.00 201 ILE A N 1
ATOM 1571 C CA . ILE A 1 201 ? -13.166 -3.184 13.817 1.00 87.00 201 ILE A CA 1
ATOM 1572 C C . ILE A 1 201 ? -13.494 -2.054 14.800 1.00 87.00 201 ILE A C 1
ATOM 1574 O O . ILE A 1 201 ? -14.341 -2.234 15.678 1.00 87.00 201 ILE A O 1
ATOM 1578 N N . ALA A 1 202 ? -12.879 -0.876 14.645 1.00 86.50 202 ALA A N 1
ATOM 1579 C CA . ALA A 1 202 ? -13.170 0.279 15.495 1.00 86.50 202 ALA A CA 1
ATOM 1580 C C . ALA A 1 202 ? -14.646 0.707 15.397 1.00 86.50 202 ALA A C 1
ATOM 1582 O O . ALA A 1 202 ? -15.280 0.964 16.425 1.00 86.50 202 ALA A O 1
ATOM 1583 N N . GLY A 1 203 ? -15.208 0.718 14.185 1.00 87.12 203 GLY A N 1
ATOM 1584 C CA . GLY A 1 203 ? -16.616 1.022 13.932 1.00 87.12 203 GLY A CA 1
ATOM 1585 C C . GLY A 1 203 ? -17.564 0.033 14.614 1.00 87.12 203 GLY A C 1
ATOM 1586 O O . GLY A 1 203 ? -18.445 0.446 15.369 1.00 87.12 203 GLY A O 1
ATOM 1587 N N . VAL A 1 204 ? -17.340 -1.271 14.429 1.00 88.56 204 VAL A N 1
ATOM 1588 C CA . VAL A 1 204 ? -18.155 -2.334 15.046 1.00 88.56 204 VAL A CA 1
ATOM 1589 C C . VAL A 1 204 ? -18.098 -2.256 16.574 1.00 88.56 204 VAL A C 1
ATOM 1591 O O . VAL A 1 204 ? -19.136 -2.267 17.239 1.00 88.56 204 VAL A O 1
ATOM 1594 N N . VAL A 1 205 ? -16.899 -2.108 17.149 1.00 87.12 205 VAL A N 1
ATOM 1595 C CA . VAL A 1 205 ? -16.726 -1.978 18.606 1.00 87.12 205 VAL A CA 1
ATOM 1596 C C . VAL A 1 205 ? -17.434 -0.731 19.144 1.00 87.12 205 VAL A C 1
ATOM 1598 O O . VAL A 1 205 ? -18.014 -0.790 20.230 1.00 87.12 205 VAL A O 1
ATOM 1601 N N . SER A 1 206 ? -17.426 0.379 18.399 1.00 86.12 206 SER A N 1
ATOM 1602 C CA . SER A 1 206 ? -18.143 1.606 18.775 1.00 86.12 206 SER A CA 1
ATOM 1603 C C . SER A 1 206 ? -19.658 1.377 18.865 1.00 86.12 206 SER A C 1
ATOM 1605 O O . SER A 1 206 ? -20.283 1.735 19.868 1.00 86.12 206 SER A O 1
ATOM 1607 N N . ILE A 1 207 ? -20.245 0.685 17.880 1.00 86.50 207 ILE A N 1
ATOM 1608 C CA . ILE A 1 207 ? -21.684 0.370 17.855 1.00 86.50 207 ILE A CA 1
ATOM 1609 C C . ILE A 1 207 ? -22.079 -0.492 19.065 1.00 86.50 207 ILE A C 1
ATOM 1611 O O . ILE A 1 207 ? -23.035 -0.160 19.768 1.00 86.50 207 ILE A O 1
ATOM 1615 N N . PHE A 1 208 ? -21.308 -1.540 19.381 1.00 86.38 208 PHE A N 1
ATOM 1616 C CA . PHE A 1 208 ? -21.571 -2.397 20.548 1.00 86.38 208 PHE A CA 1
ATOM 1617 C C . PHE A 1 208 ? -21.437 -1.679 21.897 1.00 86.38 208 PHE A C 1
ATOM 1619 O O . PHE A 1 208 ? -22.036 -2.100 22.887 1.00 86.38 208 PHE A O 1
ATOM 1626 N N . GLN A 1 209 ? -20.629 -0.619 21.984 1.00 86.06 209 GLN A N 1
ATOM 1627 C CA . GLN A 1 209 ? -20.547 0.168 23.217 1.00 86.06 209 GLN A CA 1
ATOM 1628 C C . GLN A 1 209 ? -21.784 1.040 23.410 1.00 86.06 209 GLN A C 1
ATOM 1630 O O . GLN A 1 209 ? -22.236 1.187 24.544 1.00 86.06 209 GLN A O 1
ATOM 1635 N N . ARG A 1 210 ? -22.357 1.553 22.318 1.00 83.00 210 ARG A N 1
ATOM 1636 C CA . ARG A 1 210 ? -23.557 2.392 22.356 1.00 83.00 210 ARG A CA 1
ATOM 1637 C C . ARG A 1 210 ? -24.807 1.615 22.776 1.00 83.00 210 ARG A C 1
ATOM 1639 O O . ARG A 1 210 ? -25.640 2.163 23.489 1.00 83.00 210 ARG A O 1
ATOM 1646 N N . THR A 1 211 ? -24.918 0.340 22.393 1.00 88.19 211 THR A N 1
ATOM 1647 C CA . THR A 1 211 ? -26.066 -0.506 22.773 1.00 88.19 211 THR A CA 1
ATOM 1648 C C . THR A 1 211 ? -26.074 -0.886 24.254 1.00 88.19 211 THR A C 1
ATOM 1650 O O . THR A 1 211 ? -27.138 -1.078 24.828 1.00 88.19 211 THR A O 1
ATOM 1653 N N . LYS A 1 212 ? -24.905 -0.962 24.906 1.00 85.88 212 LYS A N 1
ATOM 1654 C CA . LYS A 1 212 ? -24.814 -1.288 26.342 1.00 85.88 212 LYS A CA 1
ATOM 1655 C C . LYS A 1 212 ? -25.174 -0.130 27.264 1.00 85.88 212 LYS A C 1
ATOM 1657 O O . LYS A 1 212 ? -25.495 -0.373 28.415 1.00 85.88 212 LYS A O 1
ATOM 1662 N N . THR A 1 213 ? -25.067 1.109 26.795 1.00 81.50 213 THR A N 1
ATOM 1663 C CA . THR A 1 213 ? -25.369 2.295 27.610 1.00 81.50 213 THR A CA 1
ATOM 1664 C C . THR A 1 213 ? -26.848 2.677 27.603 1.00 81.50 213 THR A C 1
ATOM 1666 O O . THR A 1 213 ? -27.232 3.560 28.357 1.00 81.50 213 THR A O 1
ATOM 1669 N N . SER A 1 214 ? -27.663 2.064 26.739 1.00 77.44 214 SER A N 1
ATOM 1670 C CA . SER A 1 214 ? -29.108 2.319 26.651 1.00 77.44 214 SER A CA 1
ATOM 1671 C C . SER A 1 214 ? -29.968 1.319 27.432 1.00 77.44 214 SER A C 1
ATOM 1673 O O . SER A 1 214 ? -31.188 1.418 27.364 1.00 77.44 214 SER A O 1
ATOM 1675 N N . SER A 1 215 ? -29.351 0.348 28.114 1.00 67.94 215 SER A N 1
ATOM 1676 C CA . SER A 1 215 ? -30.013 -0.635 28.983 1.00 67.94 215 SER A CA 1
ATOM 1677 C C . SER A 1 215 ? -29.627 -0.398 30.433 1.00 67.94 215 SER A C 1
ATOM 1679 O O . SER A 1 215 ? -30.438 -0.824 31.281 1.00 67.94 215 SER A O 1
#

Organism: NCBI:txid2656915

Radius of gyration: 27.58 Å; chains: 1; bounding box: 66×33×102 Å

Secondary structure (DSSP, 8-state):
------HHHHHHHHHHHHHHHHHHHHHHHHHHHHHHSS--SS--SS--TT-HHHIIIIIHHHHHHHHHHHHHHHHHHHHHHHHHHHHH--TTTS-HHHHHHHHHHHHHHHHHHHHHHHHHHHHHHHHHHHHHHHHHHHHHHHHHHHT------------TTTHHHHHHHHHHHTHHHHHHHHHHHHHHHHHHHHHHHHHHHHHHHHHHHHHHTT-

Foldseek 3Di:
DDPDDPPVVVVVVVVVVVVVVVVVVLVVVLVVLVVVLPDDPPDDDPPPCLDLVCCLVPVLVVLLVVLVVVLVVLVVVLVVLVVVCVVLDPPVPDDVVLVVLLVLLNVLSVVLNVLSVVLVVLSVVLVVVSVVVVVVVVVVVVVVVVPPDDDDDDDDDPPPPVVVVVVSVVSVVSVVSNSVSVSSNVSSVVSNVVSVVSSVVSSVVSVVVVVVVVD

Sequence (215 aa):
MKKYLPSKWIKLGSVIIILILLVLLFKTIYSYIDSYFEVPDNGSLIPNLNDPDKFVKYGYPEIKSLSIQFLTLVTAILVFSITFSEKIINYNQTKNSIRLTLTLGWAFLIFAIVTNGIGLAYNAFALSISLVDLNINQTDSLKIAGSFNPIISSSNSVNSSIANSEHKIVSAEFYEPAFQSLKAILMSGVFFVSGLICILIAGVVSIFQRTKTSS